Protein AF-A0A9P1DKT9-F1 (afdb_monomer_lite)

InterPro domains:
  IPR000421 Coagulation factor 5/8, C-terminal domain [PS50022] (129-188)
  IPR008979 Galactose-binding-like domain superfamily [SSF49785] (132-189)

Sequence (210 aa):
MNAPNKSFVDLGQVLQETEKSYKGQLCLEPPDRQRVSGAVRAEIGITLKEAQEAEQVDVEALALLQLVDTQLGHHYATTSEQFVNEVASLEMDLSQVVLRLESADDQLRGLATELRALEALPKVTSGELLPRPLGLASCDFPDEGLSASSNQQLAAAARLHQSLLTAGWCPATSSREEFLEVDLGHARGDAKVVTAFALFGPESMLLLGD

Foldseek 3Di:
DDDDPLDDDPLVVLVVVLVVLLVVLVPDDLVVSLVSLVVSLVVLVVVLVSQVVDPDHDPVSSVVSVVVSVVSVVVSVVSVVVVVVVVVVVVVVVVVVVVVVVVVVVVVVVVVVVVVVVVPPPPPPPPPDDQDDCCQQVVPNDLVQKAWPAPRVCSSLCHPPDPDPNNHDDHPDPDPPTDIGGNSDDPPDDDHDDPDHDDDDPDPPDPDDD

Structure (mmCIF, N/CA/C/O backbone):
data_AF-A0A9P1DKT9-F1
#
_entry.id   AF-A0A9P1DKT9-F1
#
loop_
_atom_site.group_PDB
_atom_site.id
_atom_site.type_symbol
_atom_site.label_atom_id
_atom_site.label_alt_id
_atom_site.label_comp_id
_atom_site.label_asym_id
_atom_site.label_entity_id
_atom_site.label_seq_id
_atom_site.pdbx_PDB_ins_code
_atom_site.Cartn_x
_atom_site.Cartn_y
_atom_site.Cartn_z
_atom_site.occupancy
_atom_site.B_iso_or_equiv
_atom_site.auth_seq_id
_atom_site.auth_comp_id
_atom_site.auth_asym_id
_atom_site.auth_atom_id
_atom_site.pdbx_PDB_model_num
ATOM 1 N N . MET A 1 1 ? -48.271 22.664 60.664 1.00 34.84 1 MET A N 1
ATOM 2 C CA . MET A 1 1 ? -47.227 22.756 59.623 1.00 34.84 1 MET A CA 1
ATOM 3 C C . MET A 1 1 ? -47.043 21.353 59.076 1.00 34.84 1 MET A C 1
ATOM 5 O O . MET A 1 1 ? -46.620 20.487 59.826 1.00 34.84 1 MET A O 1
ATOM 9 N N . ASN A 1 2 ? -47.520 21.114 57.851 1.00 35.53 2 ASN A N 1
ATOM 10 C CA . ASN A 1 2 ? -47.473 19.810 57.184 1.00 35.53 2 ASN A CA 1
ATOM 11 C C . ASN A 1 2 ? -46.020 19.435 56.882 1.00 35.53 2 ASN A C 1
ATOM 13 O O . ASN A 1 2 ? -45.308 20.227 56.267 1.00 35.53 2 ASN A O 1
ATOM 17 N N . ALA A 1 3 ? -45.607 18.239 57.298 1.00 34.78 3 ALA A N 1
ATOM 18 C CA . ALA A 1 3 ? -44.391 17.614 56.801 1.00 34.78 3 ALA A CA 1
ATOM 19 C C . ALA A 1 3 ? -44.534 17.360 55.286 1.00 34.78 3 ALA A C 1
ATOM 21 O O . ALA A 1 3 ? -45.632 17.015 54.838 1.00 34.78 3 ALA A O 1
ATOM 22 N N . PRO A 1 4 ? -43.477 17.543 54.479 1.00 41.38 4 PRO A N 1
ATOM 23 C CA . PRO A 1 4 ? -43.530 17.187 53.070 1.00 41.38 4 PRO A CA 1
ATOM 24 C C . PRO A 1 4 ? -43.633 15.661 52.945 1.00 41.38 4 PRO A C 1
ATOM 26 O O . PRO A 1 4 ? -42.790 14.934 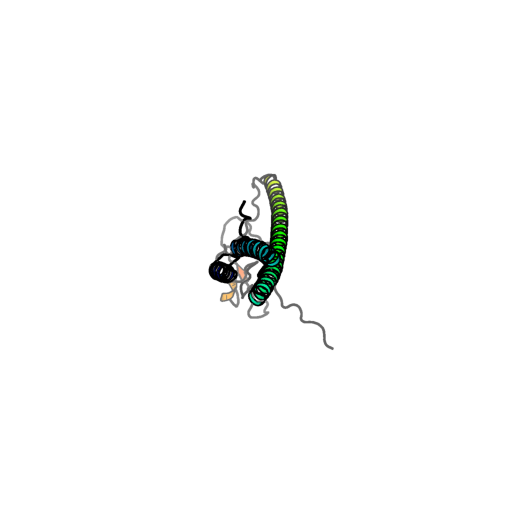53.468 1.00 41.38 4 PRO A O 1
ATOM 29 N N . ASN A 1 5 ? -44.685 15.191 52.267 1.00 37.72 5 ASN A N 1
ATOM 30 C CA . ASN A 1 5 ? -44.824 13.807 51.818 1.00 37.72 5 ASN A CA 1
ATOM 31 C C . ASN A 1 5 ? -43.543 13.401 51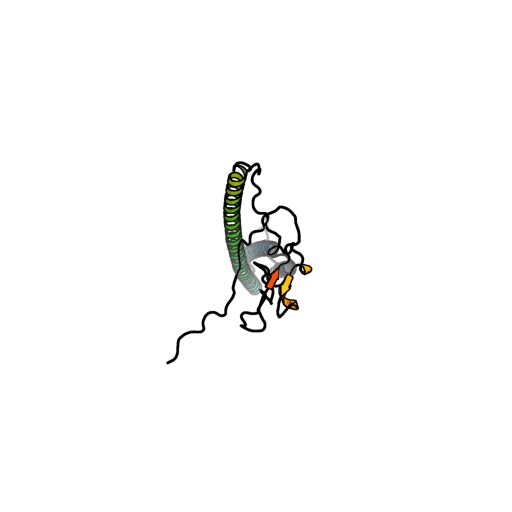.078 1.00 37.72 5 ASN A C 1
ATOM 33 O O . ASN A 1 5 ? -43.245 13.971 50.027 1.00 37.72 5 ASN A O 1
ATOM 37 N N . LYS A 1 6 ? -42.804 12.419 51.606 1.00 45.91 6 LYS A N 1
ATOM 38 C CA . LYS A 1 6 ? -41.794 11.707 50.822 1.00 45.91 6 LYS A CA 1
ATOM 39 C C . LYS A 1 6 ? -42.542 11.008 49.690 1.00 45.91 6 LYS A C 1
ATOM 41 O O . LYS A 1 6 ? -43.394 10.158 49.937 1.00 45.91 6 LYS A O 1
ATOM 46 N N . SER A 1 7 ? -42.306 11.468 48.469 1.00 49.97 7 SER A N 1
ATOM 47 C CA . SER A 1 7 ? -42.929 10.956 47.256 1.00 49.97 7 SER A CA 1
ATOM 48 C C . SER A 1 7 ? -42.668 9.460 47.124 1.00 49.97 7 SER A C 1
ATOM 50 O O . SER A 1 7 ? -41.523 9.020 47.162 1.00 49.97 7 SER A O 1
ATOM 52 N N . PHE A 1 8 ? -43.744 8.693 46.974 1.00 50.41 8 PHE A N 1
ATOM 53 C CA . PHE A 1 8 ? -43.698 7.301 46.554 1.00 50.41 8 PHE A CA 1
ATOM 54 C C . PHE A 1 8 ? -43.001 7.228 45.188 1.00 50.41 8 PHE A C 1
ATOM 56 O O . PHE A 1 8 ? -43.465 7.852 44.233 1.00 50.41 8 PHE A O 1
ATOM 63 N N . VAL A 1 9 ? -41.871 6.525 45.108 1.00 62.16 9 VAL A N 1
ATOM 64 C CA . VAL A 1 9 ? -41.179 6.267 43.841 1.00 62.16 9 VAL A CA 1
ATOM 65 C C . VAL A 1 9 ? -41.850 5.052 43.207 1.00 62.16 9 VAL A C 1
ATOM 67 O O . VAL A 1 9 ? -41.732 3.942 43.724 1.00 62.16 9 VAL A O 1
ATOM 70 N N . ASP A 1 10 ? -42.583 5.256 42.111 1.00 69.94 10 ASP A N 1
ATOM 71 C CA . ASP A 1 10 ? -43.163 4.157 41.335 1.00 69.94 10 ASP A CA 1
ATOM 72 C C . ASP A 1 10 ? -42.062 3.477 40.508 1.00 69.94 10 ASP A C 1
ATOM 74 O O . ASP A 1 10 ? -41.784 3.827 39.359 1.00 69.94 10 ASP A O 1
ATOM 78 N N . LEU A 1 11 ? -41.401 2.499 41.128 1.00 65.06 11 LEU A N 1
ATOM 79 C CA . LEU A 1 11 ? -40.322 1.723 40.513 1.00 65.06 11 LEU A CA 1
ATOM 80 C C . LEU A 1 11 ? -40.789 0.972 39.255 1.00 65.06 11 LEU A C 1
ATOM 82 O O . LEU A 1 11 ? -39.980 0.714 38.364 1.00 65.06 11 LEU A O 1
ATOM 86 N N . GLY A 1 12 ? -42.085 0.660 39.143 1.00 69.12 12 GLY A N 1
ATOM 87 C CA . GLY A 1 12 ? -42.660 0.018 37.963 1.00 69.12 12 GLY A CA 1
ATOM 88 C C . GLY A 1 12 ? -42.636 0.928 36.735 1.00 69.12 12 GLY A C 1
ATOM 89 O O . GLY A 1 12 ? -42.285 0.480 35.641 1.00 69.12 12 GLY A O 1
ATOM 90 N N . GLN A 1 13 ? -42.937 2.216 36.916 1.00 73.12 13 GLN A N 1
ATOM 91 C CA . GLN A 1 13 ? -42.854 3.211 35.845 1.00 73.12 13 GLN A CA 1
ATOM 92 C C . GLN A 1 13 ? -41.402 3.424 35.386 1.00 73.12 13 GLN A C 1
ATOM 94 O O . GLN A 1 13 ? -41.128 3.434 34.185 1.00 73.12 13 GLN A O 1
ATOM 99 N N . VAL A 1 14 ? -40.462 3.509 36.331 1.00 67.88 14 VAL A N 1
ATOM 100 C CA . VAL A 1 14 ? -39.025 3.677 36.042 1.00 67.88 14 VAL A CA 1
ATOM 101 C C . VAL A 1 14 ? -38.480 2.490 35.243 1.00 67.88 14 VAL A C 1
ATOM 103 O O . VAL A 1 14 ? -37.737 2.665 34.274 1.00 67.88 14 VAL A O 1
ATOM 106 N N . LEU A 1 15 ? -38.877 1.265 35.594 1.00 67.94 15 LEU A N 1
ATOM 107 C CA . LEU A 1 15 ? -38.482 0.063 34.856 1.00 67.94 15 LEU A CA 1
ATOM 108 C C . LEU A 1 15 ? -39.042 0.043 33.422 1.00 67.94 15 LEU A C 1
ATOM 110 O O . LEU A 1 15 ? -38.335 -0.345 32.494 1.00 67.94 15 LEU A O 1
ATOM 114 N N . GLN A 1 16 ? -40.270 0.520 33.198 1.00 74.25 16 GLN A N 1
ATOM 115 C CA . GLN A 1 16 ? -40.825 0.632 31.842 1.00 74.25 16 GLN A CA 1
ATOM 116 C C . GLN A 1 16 ? -40.137 1.711 30.999 1.00 74.25 16 GLN A C 1
ATOM 118 O O . GLN A 1 16 ? -39.891 1.509 29.806 1.00 74.25 16 GLN A O 1
ATOM 123 N N . GLU A 1 17 ? -39.824 2.863 31.591 1.00 71.50 17 GLU A N 1
ATOM 124 C CA . GLU A 1 17 ? -39.142 3.959 30.898 1.00 71.50 17 GLU A CA 1
ATOM 125 C C . GLU A 1 17 ? -37.702 3.575 30.526 1.00 71.50 17 GLU A C 1
ATOM 127 O O . GLU A 1 17 ? -37.271 3.802 29.389 1.00 71.50 17 GLU A O 1
ATOM 132 N N . THR A 1 18 ? -36.994 2.891 31.426 1.00 67.00 18 THR A N 1
ATOM 133 C CA . THR A 1 18 ? -35.646 2.360 31.170 1.00 67.00 18 THR A CA 1
ATOM 134 C C . THR A 1 18 ? -35.650 1.259 30.112 1.00 67.00 18 THR A C 1
ATOM 136 O O . THR A 1 18 ? -34.819 1.301 29.205 1.00 67.00 18 THR A O 1
ATOM 139 N N . GLU A 1 19 ? -36.615 0.335 30.126 1.00 71.06 19 GLU A N 1
ATOM 140 C CA . GLU A 1 19 ? -36.762 -0.690 29.083 1.00 71.06 19 GLU A CA 1
ATOM 141 C C . GLU A 1 19 ? -36.991 -0.062 27.698 1.00 71.06 19 GLU A C 1
ATOM 143 O O . GLU A 1 19 ? -36.387 -0.472 26.700 1.00 71.06 19 GLU A O 1
ATOM 148 N N . LYS A 1 20 ? -37.838 0.970 27.626 1.00 72.25 20 LYS A N 1
ATOM 149 C CA . LYS A 1 20 ? -38.135 1.693 26.385 1.00 72.25 20 LYS A CA 1
ATOM 150 C C . LYS A 1 20 ? -36.913 2.455 25.868 1.00 72.25 20 LYS A C 1
ATOM 152 O O . LYS A 1 20 ? -36.639 2.419 24.667 1.00 72.25 20 LYS A O 1
ATOM 157 N N . SER A 1 21 ? -36.161 3.089 26.769 1.00 66.62 21 SER A N 1
ATOM 158 C CA . SER A 1 21 ? -34.890 3.751 26.460 1.00 66.62 21 SER A CA 1
ATOM 159 C C . SER A 1 21 ? -33.846 2.751 25.952 1.00 66.62 21 SER A C 1
ATOM 161 O O . SER A 1 21 ? -33.193 3.002 24.940 1.00 66.62 21 SER A O 1
ATOM 163 N N . TYR A 1 22 ? -33.743 1.573 26.575 1.00 64.50 22 TYR A N 1
ATOM 164 C CA . TYR A 1 22 ? -32.792 0.526 26.189 1.00 64.50 22 TYR A CA 1
ATOM 165 C C . TYR A 1 22 ? -33.120 -0.094 24.824 1.00 64.50 22 TYR A C 1
ATOM 167 O O . TYR A 1 22 ? -32.242 -0.255 23.977 1.00 64.50 22 TYR A O 1
ATOM 175 N N . LYS A 1 23 ? -34.401 -0.365 24.544 1.00 69.06 23 LYS A N 1
ATOM 176 C CA . LYS A 1 23 ? -34.852 -0.850 23.227 1.00 69.06 23 LYS A CA 1
ATOM 177 C C . LYS A 1 23 ? -34.577 0.152 22.101 1.00 69.06 23 LYS A C 1
ATOM 179 O O . LYS A 1 23 ? -34.275 -0.268 20.988 1.00 69.06 23 LYS A O 1
ATOM 184 N N . GLY A 1 24 ? -34.623 1.457 22.383 1.00 63.78 24 GLY A N 1
ATOM 185 C CA . GLY A 1 24 ? -34.258 2.506 21.424 1.00 63.78 24 GLY A CA 1
ATOM 186 C C . GLY A 1 24 ? -32.763 2.551 21.072 1.00 63.78 24 GLY A C 1
ATOM 187 O O . GLY A 1 24 ? -32.405 3.013 19.991 1.00 63.78 24 GLY A O 1
ATOM 188 N N . GLN A 1 25 ? -31.888 2.030 21.940 1.00 60.41 25 GLN A N 1
ATOM 189 C CA . GLN A 1 25 ? -30.427 2.070 21.772 1.00 60.41 25 GLN A CA 1
ATOM 190 C C . GLN A 1 25 ? -29.880 1.018 20.800 1.00 60.41 25 GLN A C 1
ATOM 192 O O . GLN A 1 25 ? -28.778 1.191 20.276 1.00 60.41 25 GLN A O 1
ATOM 197 N N . LEU A 1 26 ? -30.640 -0.047 20.509 1.00 57.19 26 LEU A N 1
ATOM 198 C CA . LEU A 1 26 ? -30.232 -1.098 19.562 1.00 57.19 26 LEU A CA 1
ATOM 199 C C . LEU A 1 26 ? -29.989 -0.574 18.135 1.00 57.19 26 LEU A C 1
ATOM 201 O O . LEU A 1 26 ? -29.282 -1.228 17.369 1.00 57.19 26 LEU A O 1
ATOM 205 N N . CYS A 1 27 ? -30.517 0.607 17.803 1.00 56.44 27 CYS A N 1
ATOM 206 C CA . CYS A 1 27 ? -30.395 1.240 16.489 1.00 56.44 27 CYS A CA 1
ATOM 207 C C . CYS A 1 27 ? -29.313 2.335 16.410 1.00 56.44 27 CYS A C 1
ATOM 209 O O . CYS A 1 27 ? -29.182 2.958 15.361 1.00 56.44 27 CYS A O 1
ATOM 211 N N . LEU A 1 28 ? -28.575 2.609 17.494 1.00 59.47 28 LEU A N 1
ATOM 212 C CA . LEU A 1 28 ? -27.557 3.668 17.530 1.00 59.47 28 LEU A CA 1
ATOM 213 C C . LEU A 1 28 ? -26.164 3.138 17.177 1.00 59.47 28 LEU A C 1
ATOM 215 O O . LEU A 1 28 ? -25.813 2.009 17.549 1.00 59.47 28 LEU A O 1
ATOM 219 N N . GLU A 1 29 ? -25.378 3.994 16.517 1.00 63.06 29 GLU A N 1
ATOM 220 C CA . GLU A 1 29 ? -23.950 3.797 16.257 1.00 63.06 29 GLU A CA 1
ATOM 221 C C . GLU A 1 29 ? -23.165 3.637 17.580 1.00 63.06 29 GLU A C 1
ATOM 223 O O . GLU A 1 29 ? -23.564 4.203 18.606 1.00 63.06 29 GLU A O 1
ATOM 228 N N . PRO A 1 30 ? -22.046 2.886 17.593 1.00 64.12 30 PRO A N 1
ATOM 229 C CA . PRO A 1 30 ? -21.308 2.536 18.812 1.00 64.12 30 PRO A CA 1
ATOM 230 C C . PRO A 1 30 ? -20.961 3.705 19.763 1.00 64.12 30 PRO A C 1
ATOM 232 O O . PRO A 1 30 ? -21.219 3.564 20.965 1.00 64.12 30 PRO A O 1
ATOM 235 N N . PRO A 1 31 ? -20.451 4.869 19.297 1.00 63.09 31 PRO A N 1
ATOM 236 C CA . PRO A 1 31 ? -20.104 5.972 20.200 1.00 63.09 31 PRO A CA 1
ATOM 237 C C . PRO A 1 31 ? -21.336 6.623 20.848 1.00 63.09 31 PRO A C 1
ATOM 239 O O . PRO A 1 31 ? -21.298 7.014 22.018 1.00 63.09 31 PRO A O 1
ATOM 242 N N . ASP A 1 32 ? -22.453 6.695 20.124 1.00 66.69 32 ASP A N 1
ATOM 243 C CA . ASP A 1 32 ? -23.706 7.244 20.644 1.00 66.69 32 ASP A CA 1
ATOM 244 C C . ASP A 1 32 ? -24.385 6.261 21.604 1.00 66.69 32 ASP A C 1
ATOM 246 O O . ASP A 1 32 ? -24.899 6.658 22.652 1.00 66.69 32 ASP A O 1
ATOM 250 N N . ARG A 1 33 ? -24.295 4.958 21.316 1.00 66.88 33 ARG A N 1
ATOM 251 C CA . ARG A 1 33 ? -24.781 3.884 22.191 1.00 66.88 33 ARG A CA 1
ATOM 252 C C . ARG A 1 33 ? -24.094 3.908 23.558 1.00 66.88 33 ARG A C 1
ATOM 254 O O . ARG A 1 33 ? -24.766 3.775 24.580 1.00 66.88 33 ARG A O 1
ATOM 261 N N . GLN A 1 34 ? -22.781 4.134 23.601 1.00 68.62 34 GLN A N 1
ATOM 262 C CA . GLN A 1 34 ? -22.029 4.174 24.856 1.00 68.62 34 GLN A CA 1
ATOM 263 C C . GLN A 1 34 ? -22.360 5.410 25.708 1.00 68.62 34 GLN A C 1
ATOM 265 O O . GLN A 1 34 ? -22.531 5.290 26.924 1.00 68.62 34 GLN A O 1
ATOM 270 N N . ARG A 1 35 ? -22.536 6.587 25.090 1.00 70.12 35 ARG A N 1
ATOM 271 C CA . ARG A 1 35 ? -22.958 7.812 25.800 1.00 70.12 35 ARG A CA 1
ATOM 272 C C . ARG A 1 35 ? -24.345 7.665 26.420 1.00 70.12 35 ARG A C 1
ATOM 274 O O . ARG A 1 35 ? -24.537 8.039 27.576 1.00 70.12 35 ARG A O 1
ATOM 281 N N . VAL A 1 36 ? -25.294 7.095 25.680 1.00 70.69 36 VAL A N 1
ATOM 282 C CA . VAL A 1 36 ? -26.667 6.892 26.166 1.00 70.69 36 VAL A CA 1
ATOM 283 C C . VAL A 1 36 ? -26.716 5.807 27.247 1.00 70.69 36 VAL A C 1
ATOM 285 O O . VAL A 1 36 ? -27.361 6.012 28.272 1.00 70.69 36 VAL A O 1
ATOM 288 N N . SER A 1 37 ? -25.970 4.706 27.097 1.00 70.44 37 SER A N 1
ATOM 289 C CA . SER A 1 37 ? -25.863 3.673 28.140 1.00 70.44 37 SER A CA 1
ATOM 290 C C . SER A 1 37 ? -25.271 4.221 29.445 1.00 70.44 37 SER A C 1
ATOM 292 O O . SER A 1 37 ? -25.706 3.817 30.523 1.00 70.44 37 SER A O 1
ATOM 294 N N . GLY A 1 38 ? -24.306 5.145 29.366 1.00 74.81 38 GLY A N 1
ATOM 295 C CA . GLY A 1 38 ? -23.761 5.837 30.536 1.00 74.81 38 GLY A CA 1
ATOM 296 C C . GLY A 1 38 ? -24.783 6.754 31.217 1.00 74.81 38 GLY A C 1
ATOM 297 O O . GLY A 1 38 ? -24.881 6.753 32.443 1.00 74.81 38 GLY A O 1
ATOM 298 N N . ALA A 1 39 ? -25.581 7.488 30.435 1.00 78.50 39 ALA A N 1
ATOM 299 C CA . ALA A 1 39 ? -26.646 8.351 30.952 1.00 78.50 39 ALA A CA 1
ATOM 300 C C . ALA A 1 39 ? -27.758 7.551 31.656 1.00 78.50 39 ALA A C 1
ATOM 302 O O . ALA A 1 39 ? -28.147 7.894 32.768 1.00 78.50 39 ALA A O 1
ATOM 303 N N . VAL A 1 40 ? -28.197 6.440 31.056 1.00 77.81 40 VAL A N 1
ATOM 304 C CA . VAL A 1 40 ? -29.227 5.550 31.625 1.00 77.81 40 VAL A CA 1
ATOM 305 C C . VAL A 1 40 ? -28.755 4.904 32.925 1.00 77.81 40 VAL A C 1
ATOM 307 O O . VAL A 1 40 ? -29.513 4.819 33.886 1.00 77.81 40 VAL A O 1
ATOM 310 N N . ARG A 1 41 ? -27.483 4.494 33.001 1.00 79.50 41 ARG A N 1
ATOM 311 C CA . ARG A 1 41 ? -26.905 3.979 34.247 1.00 79.50 41 ARG A CA 1
ATOM 312 C C . ARG A 1 41 ? -26.870 5.045 35.347 1.00 79.50 41 ARG A C 1
ATOM 314 O O . ARG A 1 41 ? -27.161 4.733 36.496 1.00 79.50 41 ARG A O 1
ATOM 321 N N . ALA A 1 42 ? -26.527 6.290 35.013 1.00 80.06 42 ALA A N 1
ATOM 322 C CA . ALA A 1 42 ? -26.527 7.383 35.985 1.00 80.06 42 ALA A CA 1
ATOM 323 C C . ALA A 1 42 ? -27.936 7.651 36.540 1.00 80.06 42 ALA A C 1
ATOM 325 O O . ALA A 1 42 ? -28.089 7.843 37.744 1.00 80.06 42 ALA A O 1
ATOM 326 N N . GLU A 1 43 ? -28.953 7.606 35.680 1.00 80.75 43 GLU A N 1
ATOM 327 C CA . GLU A 1 43 ? -30.359 7.772 36.058 1.00 80.75 43 GLU A CA 1
ATOM 328 C C . GLU A 1 43 ? -30.830 6.642 36.989 1.00 80.75 43 GLU A C 1
ATOM 330 O O . GLU A 1 43 ? -31.323 6.911 38.083 1.00 80.75 43 GLU A O 1
ATOM 335 N N . ILE A 1 44 ? -30.547 5.381 36.641 1.00 78.38 44 ILE A N 1
ATOM 336 C CA . ILE A 1 44 ? -30.867 4.209 37.477 1.00 78.38 44 ILE A CA 1
ATOM 337 C C . ILE A 1 44 ? -30.127 4.248 38.818 1.00 78.38 44 ILE A C 1
ATOM 339 O O . ILE A 1 44 ? -30.714 3.916 39.846 1.00 78.38 44 ILE A O 1
ATOM 343 N N . GLY A 1 45 ? -28.864 4.680 38.841 1.00 78.62 45 GLY A N 1
ATOM 344 C CA . GLY A 1 45 ? -28.087 4.809 40.075 1.00 78.62 45 GLY A CA 1
ATOM 345 C C . GLY A 1 45 ? -28.658 5.855 41.039 1.00 78.62 45 GLY A C 1
ATOM 346 O O . GLY A 1 45 ? -28.645 5.645 42.253 1.00 78.62 45 GLY A O 1
ATOM 347 N N . ILE A 1 46 ? -29.201 6.960 40.514 1.00 79.25 46 ILE A N 1
ATOM 348 C CA . ILE A 1 46 ? -29.909 7.969 41.315 1.00 79.25 46 ILE A CA 1
ATOM 349 C C . ILE A 1 46 ? -31.198 7.367 41.879 1.00 79.25 46 ILE A C 1
ATOM 351 O O . ILE A 1 46 ? -31.404 7.408 43.092 1.00 79.25 46 ILE A O 1
ATOM 355 N N . THR A 1 47 ? -32.016 6.727 41.040 1.00 79.69 47 THR A N 1
ATOM 356 C CA . THR A 1 47 ? -33.286 6.129 41.476 1.00 79.69 47 THR A CA 1
ATOM 357 C C . THR A 1 47 ? -33.094 4.987 42.471 1.00 79.69 47 THR A C 1
ATOM 359 O O . THR A 1 47 ? -33.863 4.856 43.420 1.00 79.69 47 THR A O 1
ATOM 362 N N . LEU A 1 48 ? -32.045 4.178 42.311 1.00 79.62 48 LEU A N 1
ATOM 363 C CA . LEU A 1 48 ? -31.696 3.120 43.256 1.00 79.62 48 LEU A CA 1
ATOM 364 C C . LEU A 1 48 ? -31.377 3.699 44.638 1.00 79.62 48 LEU A C 1
ATOM 366 O O . LEU A 1 48 ? -31.820 3.161 45.651 1.00 79.62 48 LEU A O 1
ATOM 370 N N . LYS A 1 49 ? -30.630 4.804 44.682 1.00 82.31 49 LYS A N 1
ATOM 371 C CA . LYS A 1 49 ? -30.271 5.476 45.932 1.00 82.31 49 LYS A CA 1
ATOM 372 C C . LYS A 1 49 ? -31.496 6.086 46.617 1.00 82.31 49 LYS A C 1
ATOM 374 O O . LYS A 1 49 ? -31.664 5.920 47.820 1.00 82.31 49 LYS A O 1
ATOM 379 N N . GLU A 1 50 ? -32.384 6.715 45.851 1.00 81.50 50 GLU A N 1
ATOM 380 C CA . GLU A 1 50 ? -33.658 7.247 46.356 1.00 81.50 50 GLU A CA 1
ATOM 381 C C . GLU A 1 50 ? -34.577 6.136 46.886 1.00 81.50 50 GLU A C 1
ATOM 383 O O . GLU A 1 50 ? -35.184 6.284 47.947 1.00 81.50 50 GLU A O 1
ATOM 388 N N . ALA A 1 51 ? -34.631 4.992 46.197 1.00 76.75 51 ALA A N 1
ATOM 389 C CA . ALA A 1 51 ? -35.399 3.827 46.622 1.00 76.75 51 ALA A CA 1
ATOM 390 C C . ALA A 1 51 ? -34.844 3.194 47.907 1.00 76.75 51 ALA A C 1
ATOM 392 O O . ALA A 1 51 ? -35.617 2.739 48.739 1.00 76.75 51 ALA A O 1
ATOM 393 N N . GLN A 1 52 ? -33.524 3.191 48.114 1.00 79.19 52 GLN A N 1
ATOM 394 C CA . GLN A 1 52 ? -32.899 2.686 49.346 1.00 79.19 52 GLN A CA 1
ATOM 395 C C . GLN A 1 52 ? -33.166 3.570 50.575 1.00 79.19 52 GLN A C 1
ATOM 397 O O . GLN A 1 52 ? -33.136 3.077 51.702 1.00 79.19 52 GLN A O 1
ATOM 402 N N . GLU A 1 53 ? -33.423 4.863 50.372 1.00 82.38 53 GLU A N 1
ATOM 403 C CA . GLU A 1 53 ? -33.680 5.846 51.434 1.00 82.38 53 GLU A CA 1
ATOM 404 C C . GLU A 1 53 ? -35.186 6.013 51.759 1.00 82.38 53 GLU A C 1
ATOM 406 O O . GLU A 1 53 ? -35.556 6.751 52.686 1.00 82.38 53 GLU A O 1
ATOM 411 N N . ALA A 1 54 ? -36.068 5.333 51.016 1.00 78.94 54 ALA A N 1
ATOM 412 C CA . ALA A 1 54 ? -37.518 5.400 51.177 1.00 78.94 54 ALA A CA 1
ATOM 413 C C . ALA A 1 54 ? -38.049 4.496 52.314 1.00 78.94 54 ALA A C 1
ATOM 415 O O . ALA A 1 54 ? -37.474 3.472 52.667 1.00 78.94 54 ALA A O 1
ATOM 416 N N . GLU A 1 55 ? -39.174 4.901 52.913 1.00 70.12 55 GLU A N 1
ATOM 417 C CA . GLU A 1 55 ? -39.748 4.288 54.129 1.00 70.12 55 GLU A CA 1
ATOM 418 C C . GLU A 1 55 ? -40.613 3.044 53.837 1.00 70.12 55 GLU A C 1
ATOM 420 O O . GLU A 1 55 ? -40.795 2.183 54.695 1.00 70.12 55 GLU A O 1
ATOM 425 N N . GLN A 1 56 ? -41.110 2.926 52.603 1.00 65.62 56 GLN A N 1
ATOM 426 C CA . GLN A 1 56 ? -41.809 1.761 52.064 1.00 65.62 56 GLN A CA 1
ATOM 427 C C . GLN A 1 56 ? -41.227 1.451 50.691 1.00 65.62 56 GLN A C 1
ATOM 429 O O . GLN A 1 56 ? -41.337 2.257 49.770 1.00 65.62 56 GLN A O 1
ATOM 434 N N . VAL A 1 57 ? -40.594 0.287 50.580 1.00 69.81 57 VAL A N 1
ATOM 435 C CA . VAL A 1 57 ? -39.873 -0.142 49.383 1.00 69.81 57 VAL A CA 1
ATOM 436 C C . VAL A 1 57 ? -40.337 -1.539 49.029 1.00 69.81 57 VAL A C 1
ATOM 438 O O . VAL A 1 57 ? -40.339 -2.435 49.875 1.00 69.81 57 VAL A O 1
ATOM 441 N N . ASP A 1 58 ? -40.725 -1.721 47.774 1.00 79.12 58 ASP A N 1
ATOM 442 C CA . ASP A 1 58 ? -40.930 -3.047 47.216 1.00 79.12 58 ASP A CA 1
ATOM 443 C C . ASP A 1 58 ? -39.566 -3.740 47.069 1.00 79.12 58 ASP A C 1
ATOM 445 O O . ASP A 1 58 ? -38.719 -3.339 46.268 1.00 79.12 58 ASP A O 1
ATOM 449 N N . VAL A 1 59 ? -39.345 -4.766 47.894 1.00 79.50 59 VAL A N 1
ATOM 450 C CA . VAL A 1 59 ? -38.088 -5.523 47.973 1.00 79.50 59 VAL A CA 1
ATOM 451 C C . VAL A 1 59 ? -37.772 -6.220 46.646 1.00 79.50 59 VAL A C 1
ATOM 453 O O . VAL A 1 59 ? -36.601 -6.341 46.285 1.00 79.50 59 VAL A O 1
ATOM 456 N N . GLU A 1 60 ? -38.793 -6.652 45.903 1.00 81.31 60 GLU A N 1
ATOM 457 C CA . GLU A 1 60 ? -38.624 -7.338 44.621 1.00 81.31 60 GLU A CA 1
ATOM 458 C C . GLU A 1 60 ? -38.219 -6.348 43.522 1.00 81.31 60 GLU A C 1
ATOM 460 O O . GLU A 1 60 ? -37.241 -6.576 42.806 1.00 81.31 60 GLU A O 1
ATOM 465 N N . ALA A 1 61 ? -38.880 -5.188 43.461 1.00 76.19 61 ALA A N 1
ATOM 466 C CA . ALA A 1 61 ? -38.509 -4.107 42.549 1.00 76.19 61 ALA A CA 1
ATOM 467 C C . ALA A 1 61 ? -37.104 -3.547 42.840 1.00 76.19 61 ALA A C 1
ATOM 469 O O . ALA A 1 61 ? -36.346 -3.267 41.910 1.00 76.19 61 ALA A O 1
ATOM 470 N N . LEU A 1 62 ? -36.718 -3.437 44.117 1.00 80.25 62 LEU A N 1
ATOM 471 C CA . LEU A 1 62 ? -35.375 -3.009 44.517 1.00 80.25 62 LEU A CA 1
ATOM 472 C C . LEU A 1 62 ? -34.300 -4.009 44.061 1.00 80.25 62 LEU A C 1
ATOM 474 O O . LEU A 1 62 ? -33.269 -3.599 43.527 1.00 80.25 62 LEU A O 1
ATOM 478 N N . ALA A 1 63 ? -34.545 -5.313 44.227 1.00 83.56 63 ALA A N 1
ATOM 479 C CA . ALA A 1 63 ? -33.625 -6.361 43.785 1.00 83.56 63 ALA A CA 1
ATOM 480 C C . ALA A 1 63 ? -33.448 -6.363 42.256 1.00 83.56 63 ALA A C 1
ATOM 482 O O . ALA A 1 63 ? -32.330 -6.520 41.757 1.00 83.56 63 ALA A O 1
ATOM 483 N N . LEU A 1 64 ? -34.530 -6.132 41.507 1.00 81.62 64 LEU A N 1
ATOM 484 C CA . LEU A 1 64 ? -34.477 -5.983 40.053 1.00 81.62 64 LEU A CA 1
ATOM 485 C C . LEU A 1 64 ? -33.683 -4.740 39.635 1.00 81.62 64 LEU A C 1
ATOM 487 O O . LEU A 1 64 ? -32.838 -4.839 38.747 1.00 81.62 64 LEU A O 1
ATOM 491 N N . LEU A 1 65 ? -33.877 -3.596 40.298 1.00 80.69 65 LEU A N 1
ATOM 492 C CA . LEU A 1 65 ? -33.111 -2.377 40.010 1.00 80.69 65 LEU A CA 1
ATOM 493 C C . LEU A 1 65 ? -31.606 -2.561 40.265 1.00 80.69 65 LEU A C 1
ATOM 495 O O . LEU A 1 65 ? -30.788 -2.144 39.447 1.00 80.69 65 LEU A O 1
ATOM 499 N N . GLN A 1 66 ? -31.232 -3.227 41.363 1.00 84.25 66 GLN A N 1
ATOM 500 C CA . GLN A 1 66 ? -29.833 -3.552 41.672 1.00 84.25 66 GLN A CA 1
ATOM 501 C C . GLN A 1 66 ? -29.207 -4.470 40.618 1.00 84.25 66 GLN A C 1
ATOM 503 O O . GLN A 1 66 ? -28.053 -4.282 40.221 1.00 84.25 66 GLN A O 1
ATOM 508 N N . LEU A 1 67 ? -29.968 -5.461 40.148 1.00 86.62 67 LEU A N 1
ATOM 509 C CA . LEU A 1 67 ? -29.520 -6.364 39.095 1.00 86.62 67 LEU A CA 1
ATOM 510 C C . LEU A 1 67 ? -29.291 -5.608 37.781 1.00 86.62 67 LEU A C 1
ATOM 512 O O . LEU A 1 67 ? -28.258 -5.803 37.140 1.00 86.62 67 LEU A O 1
ATOM 516 N N . VAL A 1 68 ? -30.219 -4.727 37.401 1.00 83.94 68 VAL A N 1
ATOM 517 C CA . VAL A 1 68 ? -30.116 -3.911 36.185 1.00 83.94 68 VAL A CA 1
ATOM 518 C C . VAL A 1 68 ? -28.918 -2.958 36.253 1.00 83.94 68 VAL A C 1
ATOM 520 O O . VAL A 1 68 ? -28.149 -2.907 35.294 1.00 83.94 68 VAL A O 1
ATOM 523 N N . ASP A 1 69 ? -28.691 -2.270 37.377 1.00 83.06 69 ASP A N 1
ATOM 524 C CA . ASP A 1 69 ? -27.516 -1.400 37.559 1.00 83.06 69 ASP A CA 1
ATOM 525 C C . ASP A 1 69 ? -26.197 -2.180 37.429 1.00 83.06 69 ASP A C 1
ATOM 527 O O . ASP A 1 69 ? -25.270 -1.757 36.732 1.00 83.06 69 ASP A O 1
ATOM 531 N N . THR A 1 70 ? -26.134 -3.374 38.026 1.00 85.69 70 THR A N 1
ATOM 532 C CA . THR A 1 70 ? -24.947 -4.238 37.956 1.00 85.69 70 THR A CA 1
ATOM 533 C C . THR A 1 70 ? -24.666 -4.691 36.520 1.00 85.69 70 THR A C 1
ATOM 535 O O . THR A 1 70 ? -23.526 -4.612 36.055 1.00 85.69 70 THR A O 1
ATOM 538 N N . GLN A 1 71 ? -25.694 -5.134 35.790 1.00 84.38 71 GLN A N 1
ATOM 539 C CA . GLN A 1 71 ? -25.564 -5.585 34.399 1.00 84.38 71 GLN A CA 1
ATOM 540 C C . GLN A 1 71 ? -25.179 -4.437 33.458 1.00 84.38 71 GLN A C 1
ATOM 542 O O . GLN A 1 71 ? -24.288 -4.597 32.622 1.00 84.38 71 GLN A O 1
ATOM 547 N N . LEU A 1 72 ? -25.783 -3.258 33.628 1.00 81.12 72 LEU A N 1
ATOM 548 C CA . LEU A 1 72 ? -25.414 -2.051 32.883 1.00 81.12 72 LEU A CA 1
ATOM 549 C C . LEU A 1 72 ? -23.977 -1.624 33.172 1.00 81.12 72 LEU A C 1
ATOM 551 O O . LEU A 1 72 ? -23.249 -1.251 32.252 1.00 81.12 72 LEU A O 1
ATOM 555 N N . GLY A 1 73 ? -23.552 -1.703 34.434 1.00 79.88 73 GLY A N 1
ATOM 556 C CA . GLY A 1 73 ? -22.182 -1.414 34.840 1.00 79.88 73 GLY A CA 1
ATOM 557 C C . GLY A 1 73 ? -21.170 -2.339 34.175 1.00 79.88 73 GLY A C 1
ATOM 558 O O . GLY A 1 73 ? -20.179 -1.855 33.628 1.00 79.88 73 GLY A O 1
ATOM 559 N N . HIS A 1 74 ? -21.444 -3.644 34.166 1.00 80.81 74 HIS A N 1
ATOM 560 C CA . HIS A 1 74 ? -20.598 -4.624 33.490 1.00 80.81 74 HIS A CA 1
ATOM 561 C C . HIS A 1 74 ? -20.548 -4.374 31.980 1.00 80.81 74 HIS A C 1
ATOM 563 O O . HIS A 1 74 ? -19.464 -4.272 31.412 1.00 80.81 74 HIS A O 1
ATOM 569 N N . HIS A 1 75 ? -21.707 -4.216 31.331 1.00 79.06 75 HIS A N 1
ATOM 570 C CA . HIS A 1 75 ? -21.776 -3.963 29.893 1.00 79.06 75 HIS A CA 1
ATOM 571 C C . HIS A 1 75 ? -20.976 -2.716 29.512 1.00 79.06 75 HIS A C 1
ATOM 573 O O . HIS A 1 75 ? -20.136 -2.792 28.618 1.00 79.06 75 HIS A O 1
ATOM 579 N N . TYR A 1 76 ? -21.183 -1.599 30.219 1.00 79.56 76 TYR A N 1
ATOM 580 C CA . TYR A 1 76 ? -20.477 -0.342 29.975 1.00 79.56 76 TYR A CA 1
ATOM 581 C C . TYR A 1 76 ? -18.962 -0.476 30.159 1.00 79.56 76 TYR A C 1
ATOM 583 O O . TYR A 1 76 ? -18.205 0.029 29.335 1.00 79.56 76 TYR A O 1
ATOM 591 N N . ALA A 1 77 ? -18.508 -1.164 31.212 1.00 78.62 77 ALA A N 1
ATOM 592 C CA . ALA A 1 77 ? -17.083 -1.384 31.447 1.00 78.62 77 ALA A CA 1
ATOM 593 C C . ALA A 1 77 ? -16.443 -2.175 30.296 1.00 78.62 77 ALA A C 1
ATOM 595 O O . ALA A 1 77 ? -15.441 -1.733 29.740 1.00 78.62 77 ALA A O 1
ATOM 596 N N . THR A 1 78 ? -17.068 -3.279 29.877 1.00 81.38 78 THR A N 1
ATOM 597 C CA . THR A 1 78 ? -16.572 -4.103 28.768 1.00 81.38 78 THR A CA 1
ATOM 598 C C . THR A 1 78 ? -16.578 -3.352 27.436 1.00 81.38 78 THR A C 1
ATOM 600 O O . THR A 1 78 ? -15.584 -3.395 26.717 1.00 81.38 78 THR A O 1
ATOM 603 N N . THR A 1 79 ? -17.657 -2.630 27.101 1.00 78.19 79 THR A N 1
ATOM 604 C CA . THR A 1 79 ? -17.693 -1.855 25.841 1.00 78.19 79 THR A CA 1
ATOM 605 C C . THR A 1 79 ? -16.685 -0.714 25.855 1.00 78.19 79 THR A C 1
ATOM 607 O O . THR A 1 79 ? -16.031 -0.457 24.849 1.00 78.19 79 THR A O 1
ATOM 610 N N . SER A 1 80 ? -16.513 -0.051 27.000 1.00 80.62 80 SER A N 1
ATOM 611 C CA . SER A 1 80 ? -15.527 1.017 27.133 1.00 80.62 80 SER A CA 1
ATOM 612 C C . SER A 1 80 ? -14.103 0.514 26.982 1.00 80.62 80 SER A C 1
ATOM 614 O O . SER A 1 80 ? -13.294 1.185 26.351 1.00 80.62 80 SER A O 1
ATOM 616 N N . GLU A 1 81 ? -13.787 -0.640 27.555 1.00 82.69 81 GLU A N 1
ATOM 617 C CA . GLU A 1 81 ? -12.471 -1.255 27.420 1.00 82.69 81 GLU A CA 1
ATOM 618 C C . GLU A 1 81 ? -12.195 -1.669 25.968 1.00 82.69 81 GLU A C 1
ATOM 620 O O . GLU A 1 81 ? -11.120 -1.389 25.444 1.00 82.69 81 GLU A O 1
ATOM 625 N N . GLN A 1 82 ? -13.185 -2.251 25.284 1.00 80.31 82 GLN A N 1
ATOM 626 C CA . GLN A 1 82 ? -13.092 -2.577 23.857 1.00 80.31 82 GLN A CA 1
ATOM 627 C C . GLN A 1 82 ? -12.816 -1.336 23.006 1.00 80.31 82 GLN A C 1
ATOM 629 O O . GLN A 1 82 ? -11.878 -1.342 22.213 1.00 80.31 82 GLN A O 1
ATOM 634 N N . PHE A 1 83 ? -13.564 -0.253 23.223 1.00 80.50 83 PHE A N 1
ATOM 635 C CA . PHE A 1 83 ? -13.377 0.988 22.476 1.00 80.50 83 PHE A CA 1
ATOM 636 C C . PHE A 1 83 ? -11.998 1.614 22.723 1.00 80.50 83 PHE A C 1
ATOM 638 O O . PHE A 1 83 ? -11.335 2.044 21.783 1.00 80.50 83 PHE A O 1
ATOM 645 N N . VAL A 1 84 ? -11.524 1.634 23.973 1.00 83.81 84 VAL A N 1
ATOM 646 C CA . VAL A 1 84 ? -10.179 2.138 24.304 1.00 83.81 84 VAL A CA 1
ATOM 647 C C . VAL A 1 84 ? -9.095 1.309 23.612 1.00 83.81 84 VAL A C 1
ATOM 649 O O . VAL A 1 84 ? -8.149 1.878 23.071 1.00 83.81 84 VAL A O 1
ATOM 652 N N . ASN A 1 85 ? -9.246 -0.016 23.580 1.00 83.31 85 ASN A N 1
ATOM 653 C CA . ASN A 1 85 ? -8.304 -0.900 22.897 1.00 83.31 85 ASN A CA 1
ATOM 654 C C . ASN A 1 85 ? -8.312 -0.693 21.375 1.00 83.31 85 ASN A C 1
ATOM 656 O O . ASN A 1 85 ? -7.247 -0.671 20.759 1.00 83.31 85 ASN A O 1
ATOM 660 N N . GLU A 1 86 ? -9.485 -0.504 20.767 1.00 86.06 86 GLU A N 1
ATOM 661 C CA . GLU A 1 86 ? -9.606 -0.190 19.339 1.00 86.06 86 GLU A CA 1
ATOM 662 C C . GLU A 1 86 ? -8.955 1.152 18.997 1.00 86.06 86 GLU A C 1
ATOM 664 O O . GLU A 1 86 ? -8.185 1.231 18.041 1.00 86.06 86 GLU A O 1
ATOM 669 N N . VAL A 1 87 ? -9.194 2.192 19.801 1.00 88.12 87 VAL A N 1
ATOM 670 C CA . VAL A 1 87 ? -8.559 3.505 19.616 1.00 88.12 87 VAL A CA 1
ATOM 671 C C . VAL A 1 87 ? -7.041 3.394 19.736 1.00 88.12 87 VAL A C 1
ATOM 673 O O . VAL A 1 87 ? -6.334 3.879 18.858 1.00 88.12 87 VAL A O 1
ATOM 676 N N . ALA A 1 88 ? -6.529 2.698 20.753 1.00 88.94 88 ALA A N 1
ATOM 677 C CA . ALA A 1 88 ? -5.091 2.493 20.920 1.00 88.94 88 ALA A CA 1
ATOM 678 C C . ALA A 1 88 ? -4.468 1.720 19.741 1.00 88.94 88 ALA A C 1
ATOM 680 O O . ALA A 1 88 ? -3.370 2.048 19.288 1.00 88.94 88 ALA A O 1
ATOM 681 N N . SER A 1 89 ? -5.175 0.717 19.209 1.00 92.94 89 SER A N 1
ATOM 682 C CA . SER A 1 89 ? -4.750 -0.012 18.009 1.00 92.94 89 SER A CA 1
ATOM 683 C C . SER A 1 89 ? -4.690 0.904 16.788 1.00 92.94 89 SER A C 1
ATOM 685 O O . SER A 1 89 ? -3.699 0.896 16.061 1.00 92.94 89 SER A O 1
ATOM 687 N N . LEU A 1 90 ? -5.722 1.723 16.575 1.00 92.31 90 LEU A N 1
ATOM 688 C CA . LEU A 1 90 ? -5.775 2.668 15.460 1.00 92.31 90 LEU A CA 1
ATOM 689 C C . LEU A 1 90 ? -4.694 3.751 15.570 1.00 92.31 90 LEU A C 1
ATOM 691 O O . LEU A 1 90 ? -4.094 4.116 14.561 1.00 92.31 90 LEU A O 1
ATOM 695 N N . GLU A 1 91 ? -4.402 4.249 16.773 1.00 95.00 91 GLU A N 1
ATOM 696 C CA . GLU A 1 91 ? -3.310 5.201 17.017 1.00 95.00 91 GLU A CA 1
ATOM 697 C C . GLU A 1 91 ? -1.936 4.597 16.693 1.00 95.00 91 GLU A C 1
ATOM 699 O O . GLU A 1 91 ? -1.080 5.263 16.095 1.00 95.00 91 GLU A O 1
ATOM 704 N N . MET A 1 92 ? -1.728 3.323 17.035 1.00 94.00 92 MET A N 1
ATOM 705 C CA . MET A 1 92 ? -0.516 2.590 16.673 1.00 94.00 92 MET A CA 1
ATOM 706 C C . MET A 1 92 ? -0.395 2.437 15.151 1.00 94.00 92 MET A C 1
ATOM 708 O O . MET A 1 92 ? 0.668 2.717 14.588 1.00 94.00 92 MET A O 1
ATOM 712 N N . ASP A 1 93 ? -1.476 2.045 14.477 1.00 95.69 93 ASP A N 1
ATOM 713 C CA . ASP A 1 93 ? -1.499 1.886 13.021 1.00 95.69 93 ASP A CA 1
ATOM 714 C C . ASP A 1 93 ? -1.239 3.217 12.304 1.00 95.69 93 ASP A C 1
ATOM 716 O O . ASP A 1 93 ? -0.427 3.279 11.376 1.00 95.69 93 ASP A O 1
ATOM 720 N N . LEU A 1 94 ? -1.853 4.310 12.769 1.00 95.94 94 LEU A N 1
ATOM 721 C CA . LEU A 1 94 ? -1.619 5.652 12.235 1.00 95.94 94 LEU A CA 1
ATOM 722 C C . LEU A 1 94 ? -0.149 6.065 12.391 1.00 95.94 94 LEU A C 1
ATOM 724 O O . LEU A 1 94 ? 0.454 6.573 11.446 1.00 95.94 94 LEU A O 1
ATOM 728 N N . SER A 1 95 ? 0.448 5.793 13.554 1.00 95.19 95 SER A N 1
ATOM 729 C CA . SER A 1 95 ? 1.863 6.084 13.811 1.00 95.19 95 SER A CA 1
ATOM 730 C C . SER A 1 95 ? 2.783 5.330 12.847 1.00 95.19 95 SER A C 1
ATOM 732 O O . SER A 1 95 ? 3.739 5.899 12.321 1.00 95.19 95 SER A O 1
ATOM 734 N N . GLN A 1 96 ? 2.468 4.068 12.543 1.00 94.81 96 GLN A N 1
ATOM 735 C CA . GLN A 1 96 ? 3.221 3.284 11.561 1.00 94.81 96 GLN A CA 1
ATOM 736 C C . GLN A 1 96 ? 3.100 3.845 10.142 1.00 94.81 96 GLN A C 1
ATOM 738 O O . GLN A 1 96 ? 4.073 3.838 9.385 1.00 94.81 96 GLN A O 1
ATOM 743 N N . VAL A 1 97 ? 1.921 4.342 9.762 1.00 95.44 97 VAL A N 1
ATOM 744 C CA . VAL A 1 97 ? 1.719 4.991 8.458 1.00 95.44 97 VAL A CA 1
ATOM 745 C C . VAL A 1 97 ? 2.548 6.269 8.351 1.00 95.44 97 VAL A C 1
ATOM 747 O O . VAL A 1 97 ? 3.208 6.468 7.332 1.00 95.44 97 VAL A O 1
ATOM 750 N N . VAL A 1 98 ? 2.567 7.101 9.397 1.00 96.50 98 VAL A N 1
ATOM 751 C CA . VAL A 1 98 ? 3.368 8.337 9.429 1.00 96.50 98 VAL A CA 1
ATOM 752 C C . VAL A 1 98 ? 4.850 8.031 9.216 1.00 96.50 98 VAL A C 1
ATOM 754 O O . VAL A 1 98 ? 5.456 8.596 8.310 1.00 96.50 98 VAL A O 1
ATOM 757 N N . LEU A 1 99 ? 5.405 7.063 9.950 1.00 93.75 99 LEU A N 1
ATOM 758 C CA . LEU A 1 99 ? 6.809 6.660 9.800 1.00 93.75 99 LEU A CA 1
ATOM 759 C C . LEU A 1 99 ? 7.147 6.195 8.375 1.00 93.75 99 LEU A C 1
ATOM 761 O O . LEU A 1 99 ? 8.208 6.515 7.837 1.00 93.75 99 LEU A O 1
ATOM 765 N N . ARG A 1 100 ? 6.244 5.444 7.732 1.00 93.94 100 ARG A N 1
ATOM 766 C CA . ARG A 1 100 ? 6.439 4.998 6.343 1.00 93.94 100 ARG A CA 1
ATOM 767 C C . ARG A 1 100 ? 6.429 6.160 5.354 1.00 93.94 100 ARG A C 1
ATOM 769 O O . ARG A 1 100 ? 7.197 6.133 4.395 1.00 93.94 100 ARG A O 1
ATOM 776 N N . LEU A 1 101 ? 5.577 7.161 5.572 1.00 93.25 101 LEU A N 1
ATOM 777 C CA . LEU A 1 101 ? 5.523 8.356 4.730 1.00 93.25 101 LEU A CA 1
ATOM 778 C C . LEU A 1 101 ? 6.780 9.214 4.883 1.00 93.25 101 LEU A C 1
ATOM 780 O O . LEU A 1 101 ? 7.320 9.662 3.876 1.00 93.25 101 LEU A O 1
ATOM 784 N N . GLU A 1 102 ? 7.279 9.391 6.106 1.00 94.69 102 GLU A N 1
ATOM 785 C CA . GLU A 1 102 ? 8.534 10.110 6.364 1.00 94.69 102 GLU A CA 1
ATOM 786 C C . GLU A 1 102 ? 9.717 9.426 5.670 1.00 94.69 102 GLU A C 1
ATOM 788 O O . GLU A 1 102 ? 10.474 10.068 4.943 1.00 94.69 102 GLU A O 1
ATOM 793 N N . SER A 1 103 ? 9.817 8.099 5.789 1.00 94.75 103 SER A N 1
ATOM 794 C CA . SER A 1 103 ? 10.856 7.331 5.098 1.00 94.75 103 SER A CA 1
ATOM 795 C C . SER A 1 103 ? 10.771 7.455 3.572 1.00 94.75 103 SER A C 1
ATOM 797 O O . SER A 1 103 ? 11.809 7.489 2.909 1.00 94.75 103 SER A O 1
ATOM 799 N N . ALA A 1 104 ? 9.565 7.505 3.004 1.00 92.88 104 ALA A N 1
ATOM 800 C CA . ALA A 1 104 ? 9.378 7.694 1.569 1.00 92.88 104 ALA A CA 1
ATOM 801 C C . ALA A 1 104 ? 9.756 9.117 1.115 1.00 92.88 104 ALA A C 1
ATOM 803 O O . ALA A 1 104 ? 10.323 9.275 0.032 1.00 92.88 104 ALA A O 1
ATOM 804 N N . ASP A 1 105 ? 9.494 10.146 1.933 1.00 95.62 105 ASP A N 1
ATOM 805 C CA . ASP A 1 105 ? 9.918 11.525 1.646 1.00 95.62 105 ASP A CA 1
ATOM 806 C C . ASP A 1 105 ? 11.448 11.628 1.603 1.00 95.62 105 ASP A C 1
ATOM 808 O O . ASP A 1 105 ? 12.007 12.207 0.670 1.00 95.62 105 ASP A O 1
ATOM 812 N N . ASP A 1 106 ? 12.142 10.984 2.543 1.00 93.69 106 ASP A N 1
ATOM 813 C CA . ASP A 1 106 ? 13.607 10.931 2.550 1.00 93.69 106 ASP A CA 1
ATOM 814 C C . ASP A 1 106 ? 14.168 10.237 1.298 1.00 93.69 106 ASP A C 1
ATOM 816 O O . ASP A 1 106 ? 15.121 10.729 0.685 1.00 93.69 106 ASP A O 1
ATOM 820 N N . GLN A 1 107 ? 13.547 9.138 0.854 1.00 93.19 107 GLN A N 1
ATOM 821 C CA . GLN A 1 107 ? 13.919 8.465 -0.397 1.00 93.19 107 GLN A CA 1
ATOM 822 C C . GLN A 1 107 ? 13.721 9.370 -1.620 1.00 93.19 107 GLN A C 1
ATOM 824 O O . GLN A 1 107 ? 14.612 9.471 -2.468 1.00 93.19 107 GLN A O 1
ATOM 829 N N . LEU A 1 108 ? 12.583 10.064 -1.709 1.00 93.00 108 LEU A N 1
ATOM 830 C CA . LEU A 1 108 ? 12.299 11.001 -2.798 1.00 93.00 108 LEU A CA 1
ATOM 831 C C . LEU A 1 108 ? 13.276 12.178 -2.809 1.00 93.00 108 LEU A C 1
ATOM 833 O O . LEU A 1 108 ? 13.744 12.575 -3.878 1.00 93.00 108 LEU A O 1
ATOM 837 N N . ARG A 1 109 ? 13.635 12.717 -1.640 1.00 92.50 109 ARG A N 1
ATOM 838 C CA . ARG A 1 109 ? 14.665 13.759 -1.512 1.00 92.50 109 ARG A CA 1
ATOM 839 C C . ARG A 1 109 ? 16.034 13.263 -1.966 1.00 92.50 109 ARG A C 1
ATOM 841 O O . ARG A 1 109 ? 16.750 14.012 -2.635 1.00 92.50 109 ARG A O 1
ATOM 848 N N . GLY A 1 110 ? 16.383 12.017 -1.646 1.00 92.06 110 GLY A N 1
ATOM 849 C CA . GLY A 1 110 ? 17.592 11.355 -2.138 1.00 92.06 110 GLY A CA 1
ATOM 850 C C . GLY A 1 110 ? 17.633 11.320 -3.666 1.00 92.06 110 GLY A C 1
ATOM 851 O O . GLY A 1 110 ? 18.534 11.899 -4.272 1.00 92.06 110 GLY A O 1
ATOM 852 N N . LEU A 1 111 ? 16.593 10.765 -4.291 1.00 92.06 111 LEU A N 1
ATOM 853 C CA . LEU A 1 111 ? 16.463 10.692 -5.751 1.00 92.06 111 LEU A CA 1
ATOM 854 C C . LEU A 1 111 ? 16.453 12.074 -6.420 1.00 92.06 111 LEU A C 1
ATOM 856 O O . LEU A 1 111 ? 17.072 12.270 -7.462 1.00 92.06 111 LEU A O 1
ATOM 860 N N . ALA A 1 112 ? 15.791 13.065 -5.819 1.00 91.06 112 ALA A N 1
ATOM 861 C CA . ALA A 1 112 ? 15.795 14.435 -6.329 1.00 91.06 112 ALA A CA 1
ATOM 862 C C . ALA A 1 112 ? 17.199 15.061 -6.291 1.00 91.06 112 ALA A C 1
ATOM 864 O O . ALA A 1 112 ? 17.559 15.849 -7.168 1.00 91.06 112 ALA A O 1
ATOM 865 N N . THR A 1 113 ? 18.006 14.710 -5.289 1.00 90.12 113 THR A N 1
ATOM 866 C CA . THR A 1 113 ? 19.402 15.150 -5.190 1.00 90.12 113 THR A CA 1
ATOM 867 C C . THR A 1 113 ? 20.265 14.477 -6.257 1.00 90.12 113 THR A C 1
ATOM 869 O O . THR A 1 113 ? 21.062 15.155 -6.905 1.00 90.12 113 THR A O 1
ATOM 872 N N . GLU A 1 114 ? 20.062 13.182 -6.505 1.00 90.88 114 GLU A N 1
ATOM 873 C CA . GLU A 1 114 ? 20.727 12.449 -7.591 1.00 90.88 114 GLU A CA 1
ATOM 874 C C . GLU A 1 114 ? 20.370 13.013 -8.972 1.00 90.88 114 GLU A C 1
ATOM 876 O O . GLU A 1 114 ? 21.261 13.259 -9.784 1.00 90.88 114 GLU A O 1
ATOM 881 N N . LEU A 1 115 ? 19.091 13.309 -9.224 1.00 87.75 115 LEU A N 1
ATOM 882 C CA . LEU A 1 115 ? 18.649 13.949 -10.465 1.00 87.75 115 LEU A CA 1
ATOM 883 C C . LEU A 1 115 ? 19.313 15.312 -10.667 1.00 87.75 115 LEU A C 1
ATOM 885 O O . LEU A 1 115 ? 19.823 15.582 -11.750 1.00 87.75 115 LEU A O 1
ATOM 889 N N . ARG A 1 116 ? 19.388 16.149 -9.625 1.00 89.31 116 ARG A N 1
ATOM 890 C CA . ARG A 1 116 ? 20.101 17.436 -9.708 1.00 89.31 116 ARG A CA 1
ATOM 891 C C . ARG A 1 116 ? 21.589 17.259 -9.995 1.00 89.31 116 ARG A C 1
ATOM 893 O O . ARG A 1 116 ? 2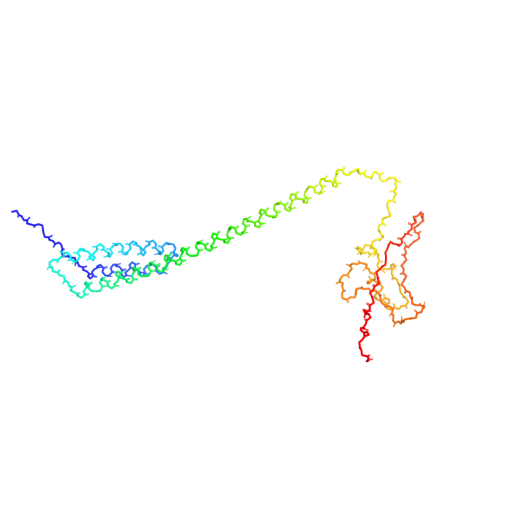2.155 18.052 -10.742 1.00 89.31 116 ARG A O 1
ATOM 900 N N . ALA A 1 117 ? 22.230 16.244 -9.419 1.00 85.69 117 ALA A N 1
ATOM 901 C CA . ALA A 1 117 ? 23.629 15.937 -9.708 1.00 85.69 117 ALA A CA 1
ATOM 902 C C . ALA A 1 117 ? 23.823 15.509 -11.174 1.00 85.69 117 ALA A C 1
ATOM 904 O O . ALA A 1 117 ? 24.788 15.929 -11.812 1.00 85.69 117 ALA A O 1
ATOM 905 N N . LEU A 1 118 ? 22.880 14.741 -11.730 1.00 80.19 118 LEU A N 1
ATOM 906 C CA . LEU A 1 118 ? 22.868 14.366 -13.145 1.00 80.19 118 LEU A CA 1
ATOM 907 C C . LEU A 1 118 ? 22.590 15.559 -14.070 1.00 80.19 118 LEU A C 1
ATOM 909 O O . LEU A 1 118 ? 23.211 15.668 -15.123 1.00 80.19 118 LEU A O 1
ATOM 913 N N . GLU A 1 119 ? 21.707 16.481 -13.686 1.00 82.44 119 GLU A N 1
ATOM 914 C CA . GLU A 1 119 ? 21.435 17.712 -14.442 1.00 82.44 119 GLU A CA 1
ATOM 915 C C . GLU A 1 119 ? 22.610 18.702 -14.418 1.00 82.44 119 GLU A C 1
ATOM 917 O O . GLU A 1 119 ? 22.778 19.479 -15.359 1.00 82.44 119 GLU A O 1
ATOM 922 N N . ALA A 1 120 ? 23.427 18.671 -13.360 1.00 78.50 120 ALA A N 1
ATOM 923 C CA . ALA A 1 120 ? 24.624 19.496 -13.216 1.00 78.50 120 ALA A CA 1
ATOM 924 C C . ALA A 1 120 ? 25.839 18.959 -13.993 1.00 78.50 120 ALA A C 1
ATOM 926 O O . ALA A 1 120 ? 26.838 19.674 -14.127 1.00 78.50 120 ALA A O 1
ATOM 927 N N . LEU A 1 121 ? 25.777 17.728 -14.519 1.00 72.38 121 LEU A N 1
ATOM 928 C CA . 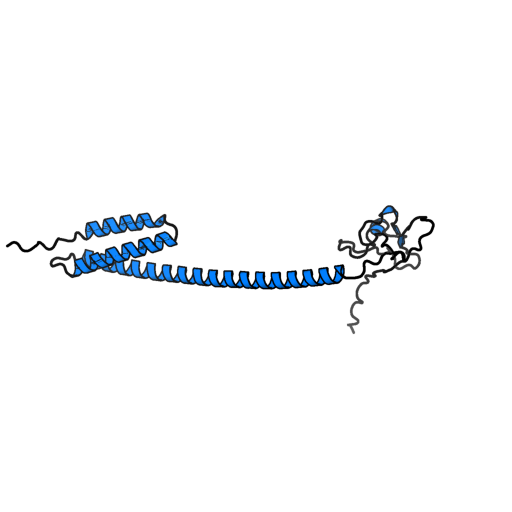LEU A 1 121 ? 26.790 17.245 -15.452 1.00 72.38 121 LEU A CA 1
ATOM 929 C C . LEU A 1 121 ? 26.802 18.145 -16.694 1.00 72.38 121 LEU A C 1
ATOM 931 O O . LEU A 1 121 ? 25.742 18.562 -17.173 1.00 72.38 121 LEU A O 1
ATOM 935 N N . PRO A 1 122 ? 27.986 18.449 -17.256 1.00 70.06 122 PRO A N 1
ATOM 936 C CA . PRO A 1 122 ? 28.055 19.168 -18.514 1.00 70.06 122 PRO A CA 1
ATOM 937 C C . PRO A 1 122 ? 27.244 18.385 -19.544 1.00 70.06 122 PRO A C 1
ATOM 939 O O . PRO A 1 122 ? 27.553 17.227 -19.830 1.00 70.06 122 PRO A O 1
ATOM 942 N N . LYS A 1 123 ? 26.196 19.015 -20.093 1.00 62.03 123 LYS A N 1
ATOM 943 C CA . LYS A 1 123 ? 25.534 18.527 -21.304 1.00 62.03 123 LYS A CA 1
ATOM 944 C C . LYS A 1 123 ? 26.639 18.326 -22.321 1.00 62.03 123 LYS A C 1
ATOM 946 O O . LYS A 1 123 ? 27.184 19.304 -22.829 1.00 62.03 123 LYS A O 1
ATOM 951 N N . VAL A 1 124 ? 27.000 17.071 -22.564 1.00 56.69 124 VAL A N 1
ATOM 952 C CA . VAL A 1 124 ? 27.911 16.714 -23.638 1.00 56.69 124 VAL A CA 1
ATOM 953 C C . VAL A 1 124 ? 27.245 17.240 -24.902 1.00 56.69 124 VAL A C 1
ATOM 955 O O . VAL A 1 124 ? 26.256 16.693 -25.382 1.00 56.69 124 VAL A O 1
ATOM 958 N N . THR A 1 125 ? 27.724 18.380 -25.394 1.00 53.38 125 THR A N 1
ATOM 959 C CA . THR A 1 125 ? 27.438 18.860 -26.737 1.00 53.38 125 THR A CA 1
ATOM 960 C C . THR A 1 125 ? 28.111 17.863 -27.665 1.00 53.38 125 THR A C 1
ATOM 962 O O . THR A 1 125 ? 29.296 17.989 -27.967 1.00 53.38 125 THR A O 1
ATOM 965 N N . SER A 1 126 ? 27.384 16.798 -28.002 1.00 53.09 126 SER A N 1
ATOM 966 C CA . SER A 1 126 ? 27.849 15.690 -28.827 1.00 53.09 126 SER A CA 1
ATOM 967 C C . SER A 1 126 ? 28.219 16.188 -30.224 1.00 53.09 126 SER A C 1
ATOM 969 O O . SER A 1 126 ? 27.382 16.267 -31.116 1.00 53.09 126 SER A O 1
ATOM 971 N N . GLY A 1 127 ? 29.492 16.543 -30.392 1.00 54.03 127 GLY A N 1
ATOM 972 C CA . GLY A 1 127 ? 30.217 16.445 -31.660 1.00 54.03 127 GLY A CA 1
ATOM 973 C C . GLY A 1 127 ? 30.897 15.080 -31.837 1.00 54.03 127 GLY A C 1
ATOM 974 O O . GLY A 1 127 ? 31.374 14.777 -32.923 1.00 54.03 127 GLY A O 1
ATOM 975 N N . GLU A 1 128 ? 30.900 14.236 -30.802 1.00 57.66 128 GLU A N 1
ATOM 976 C CA . GLU A 1 128 ? 31.201 12.808 -30.907 1.00 57.66 128 GLU A CA 1
ATOM 977 C C . GLU A 1 128 ? 29.882 12.034 -30.852 1.00 57.66 128 GLU A C 1
ATOM 979 O O . GLU A 1 128 ? 29.161 12.081 -29.850 1.00 57.66 128 GLU A O 1
ATOM 984 N N . LEU A 1 129 ? 29.537 11.367 -31.959 1.00 61.94 129 LEU A N 1
ATOM 985 C CA . LEU A 1 129 ? 28.412 10.440 -32.034 1.00 61.94 129 LEU A CA 1
ATOM 986 C C . LEU A 1 129 ? 28.646 9.314 -31.020 1.00 61.94 129 LEU A C 1
ATOM 988 O O . LEU A 1 129 ? 29.397 8.375 -31.282 1.00 61.94 129 LEU A O 1
ATOM 992 N N . LEU A 1 130 ? 27.984 9.387 -29.866 1.00 63.81 130 LEU A N 1
ATOM 993 C CA . LEU A 1 130 ? 27.837 8.212 -29.019 1.00 63.81 130 LEU A CA 1
ATOM 994 C C . LEU A 1 130 ? 27.136 7.119 -29.844 1.00 63.81 130 LEU A C 1
ATOM 996 O O . LEU A 1 130 ? 26.187 7.432 -30.574 1.00 63.81 130 LEU A O 1
ATOM 1000 N N . PRO A 1 131 ? 27.580 5.854 -29.759 1.00 67.38 131 PRO A N 1
ATOM 1001 C CA . PRO A 1 131 ? 26.947 4.765 -30.486 1.00 67.38 131 PRO A CA 1
ATOM 1002 C C . PRO A 1 131 ? 25.471 4.684 -30.084 1.00 67.3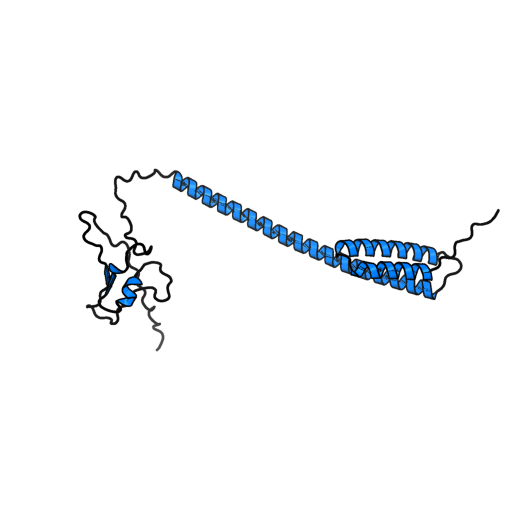8 131 PRO A C 1
ATOM 1004 O O . PRO A 1 131 ? 25.134 4.390 -28.937 1.00 67.38 131 PRO A O 1
ATOM 1007 N N . ARG A 1 132 ? 24.578 4.986 -31.032 1.00 73.81 132 ARG A N 1
ATOM 1008 C CA . ARG A 1 132 ? 23.133 4.902 -30.822 1.00 73.81 132 ARG A CA 1
ATOM 1009 C C . ARG A 1 132 ? 22.720 3.427 -30.870 1.00 73.81 132 ARG A C 1
ATOM 1011 O O . ARG A 1 132 ? 23.029 2.763 -31.861 1.00 73.81 132 ARG A O 1
ATOM 1018 N N . PRO A 1 133 ? 22.014 2.901 -29.853 1.00 77.50 133 PRO A N 1
ATOM 1019 C CA . PRO A 1 133 ? 21.528 1.530 -29.896 1.00 77.50 133 PRO A CA 1
ATOM 1020 C C . PRO A 1 133 ? 20.563 1.354 -31.074 1.00 77.50 133 PRO A C 1
ATOM 1022 O O . PRO A 1 133 ? 19.684 2.185 -31.295 1.00 77.50 133 PRO A O 1
ATOM 1025 N N . LEU A 1 134 ? 20.718 0.256 -31.817 1.00 79.12 134 LEU A N 1
ATOM 1026 C CA . LEU A 1 134 ? 19.908 -0.044 -33.007 1.00 79.12 134 LEU A CA 1
ATOM 1027 C C . LEU A 1 134 ? 18.483 -0.520 -32.688 1.00 79.12 134 LEU A C 1
ATOM 1029 O O . LEU A 1 134 ? 17.705 -0.743 -33.606 1.00 79.12 134 LEU A O 1
ATOM 1033 N N . GLY A 1 135 ? 18.137 -0.676 -31.407 1.00 82.50 135 GLY A N 1
ATOM 1034 C CA . GLY A 1 135 ? 16.775 -1.005 -30.989 1.00 82.50 135 GLY A CA 1
ATOM 1035 C C . GLY A 1 135 ? 16.458 -2.497 -30.852 1.00 82.50 135 GLY A C 1
ATOM 1036 O O . GLY A 1 135 ? 15.295 -2.860 -30.712 1.00 82.50 135 GLY A O 1
ATOM 1037 N N . LEU A 1 136 ? 17.461 -3.386 -30.872 1.00 82.50 136 LEU A N 1
ATOM 1038 C CA . LEU A 1 136 ? 17.235 -4.829 -30.684 1.00 82.50 136 LEU A CA 1
ATOM 1039 C C . LEU A 1 136 ? 16.602 -5.141 -29.319 1.00 82.50 136 LEU A C 1
ATOM 1041 O O . LEU A 1 136 ? 15.613 -5.866 -29.264 1.00 82.50 136 LEU A O 1
ATOM 1045 N N . ALA A 1 137 ? 17.124 -4.552 -28.237 1.00 83.25 137 ALA A N 1
ATOM 1046 C CA . ALA A 1 137 ? 16.616 -4.753 -26.875 1.00 83.25 137 ALA A CA 1
ATOM 1047 C C . ALA A 1 137 ? 15.275 -4.042 -26.607 1.00 83.25 137 ALA A C 1
ATOM 1049 O O . ALA A 1 137 ? 14.434 -4.572 -25.886 1.00 83.25 137 ALA A O 1
ATOM 1050 N N . SER A 1 138 ? 15.069 -2.857 -27.196 1.00 83.12 138 SER A N 1
ATOM 1051 C CA . SER A 1 138 ? 13.857 -2.041 -27.019 1.00 83.12 138 SER A CA 1
ATOM 1052 C C . SER A 1 138 ? 12.701 -2.430 -27.942 1.00 83.12 138 SER A C 1
ATOM 1054 O O . SER A 1 138 ? 11.646 -1.813 -27.871 1.00 83.12 138 SER A O 1
ATOM 1056 N N . CYS A 1 139 ? 12.887 -3.441 -28.796 1.00 85.06 139 CYS A N 1
ATOM 1057 C CA . CYS A 1 139 ? 11.936 -3.839 -29.838 1.00 85.06 139 CYS A CA 1
ATOM 1058 C C . CYS A 1 139 ? 11.688 -2.783 -30.934 1.00 85.06 139 CYS A C 1
ATOM 1060 O O . CYS A 1 139 ? 10.781 -2.958 -31.740 1.00 85.06 139 CYS A O 1
ATOM 1062 N N . ASP A 1 140 ? 12.514 -1.734 -31.022 1.00 85.44 140 ASP A N 1
ATOM 1063 C CA . ASP A 1 140 ? 12.432 -0.739 -32.104 1.00 85.44 140 ASP A CA 1
ATOM 1064 C C . ASP A 1 140 ? 13.053 -1.249 -33.416 1.00 85.44 140 ASP A C 1
ATOM 1066 O O . ASP A 1 140 ? 12.758 -0.737 -34.496 1.00 85.44 140 ASP A O 1
ATOM 1070 N N . PHE A 1 141 ? 13.944 -2.244 -33.335 1.00 86.19 141 PHE A N 1
ATOM 1071 C CA . PHE A 1 141 ? 14.496 -2.908 -34.514 1.00 86.19 141 PHE A CA 1
ATOM 1072 C C . PHE A 1 141 ? 13.444 -3.854 -35.115 1.00 86.19 141 PHE A C 1
ATOM 1074 O O . PHE A 1 141 ? 12.911 -4.659 -34.352 1.00 86.19 141 PHE A O 1
ATOM 1081 N N . PRO A 1 142 ? 13.162 -3.812 -36.428 1.00 87.94 142 PRO A N 1
ATOM 1082 C CA . PRO A 1 142 ? 12.115 -4.621 -37.058 1.00 87.94 142 PRO A CA 1
ATOM 1083 C C . PRO A 1 142 ? 12.431 -6.123 -37.048 1.00 87.94 142 PRO A C 1
ATOM 1085 O O . PRO A 1 142 ? 13.586 -6.523 -37.197 1.00 87.94 142 PRO A O 1
ATOM 1088 N N . ASP A 1 143 ? 11.400 -6.960 -36.905 1.00 88.88 143 ASP A N 1
ATOM 1089 C CA . ASP A 1 143 ? 11.541 -8.424 -36.933 1.00 88.88 143 ASP A CA 1
ATOM 1090 C C . ASP A 1 143 ? 11.974 -8.937 -38.314 1.00 88.88 143 ASP A C 1
ATOM 1092 O O . ASP A 1 143 ? 12.668 -9.945 -38.406 1.00 88.88 143 ASP A O 1
ATOM 1096 N N . GLU A 1 144 ? 11.635 -8.225 -39.394 1.00 90.25 144 GLU A N 1
ATOM 1097 C CA . GLU A 1 144 ? 12.037 -8.568 -40.764 1.00 90.25 144 GLU A CA 1
ATOM 1098 C C . GLU A 1 144 ? 13.557 -8.521 -40.968 1.00 90.25 144 GLU A C 1
ATOM 1100 O O . GLU A 1 144 ? 14.072 -9.149 -41.890 1.00 90.25 144 GLU A O 1
ATOM 1105 N N . GLY A 1 145 ? 14.277 -7.794 -40.108 1.00 89.75 145 GLY A N 1
ATOM 1106 C CA . GLY A 1 145 ? 15.737 -7.757 -40.098 1.00 89.75 145 GLY A CA 1
ATOM 1107 C C . GLY A 1 145 ? 16.380 -8.928 -39.351 1.00 89.75 145 GLY A C 1
ATOM 1108 O O . GLY A 1 145 ? 17.598 -8.936 -39.200 1.00 89.75 145 GLY A O 1
ATOM 1109 N N . LEU A 1 146 ? 15.603 -9.888 -38.839 1.00 91.56 146 LEU A N 1
ATOM 1110 C CA . LEU A 1 146 ? 16.094 -11.040 -38.080 1.00 91.56 146 LEU A CA 1
ATOM 1111 C C . LEU A 1 146 ? 15.807 -12.343 -38.831 1.00 91.56 146 LEU A C 1
ATOM 1113 O O . LEU A 1 146 ? 14.659 -12.702 -39.100 1.00 91.56 146 LEU A O 1
ATOM 1117 N N . SER A 1 147 ? 16.860 -13.100 -39.131 1.00 94.12 147 SER A N 1
ATOM 1118 C CA . SER A 1 147 ? 16.737 -14.427 -39.733 1.00 94.12 147 SER A CA 1
ATOM 1119 C C . SER A 1 147 ? 17.670 -15.442 -39.088 1.00 94.12 147 SER A C 1
ATOM 1121 O O . SER A 1 147 ? 18.566 -15.086 -38.331 1.00 94.12 147 SER A O 1
ATOM 1123 N N . ALA A 1 148 ? 17.411 -16.726 -39.298 1.00 94.94 148 ALA A N 1
ATOM 1124 C CA . ALA A 1 148 ? 18.168 -17.805 -38.692 1.00 94.94 148 ALA A CA 1
ATOM 1125 C C . ALA A 1 148 ? 18.213 -19.039 -39.596 1.00 94.94 148 ALA A C 1
ATOM 1127 O O . ALA A 1 148 ? 17.275 -19.317 -40.345 1.00 94.94 148 ALA A O 1
ATOM 1128 N N . SER A 1 149 ? 19.278 -19.828 -39.464 1.00 95.19 149 SER A N 1
ATOM 1129 C CA . SER A 1 149 ? 19.436 -21.129 -40.134 1.00 95.19 149 SER A CA 1
ATOM 1130 C C . SER A 1 149 ? 18.341 -22.130 -39.765 1.00 95.19 149 SER A C 1
ATOM 1132 O O . SER A 1 149 ? 17.923 -22.946 -40.584 1.00 95.19 149 SER A O 1
ATOM 1134 N N . SER A 1 150 ? 17.883 -22.079 -38.516 1.00 92.94 150 SER A N 1
ATOM 1135 C CA . SER A 1 150 ? 16.868 -22.957 -37.949 1.00 92.94 150 SER A CA 1
ATOM 1136 C C . SER A 1 150 ? 16.009 -22.191 -36.949 1.00 92.94 150 SER A C 1
ATOM 1138 O O . SER A 1 150 ? 16.369 -21.102 -36.503 1.00 92.94 150 SER A O 1
ATOM 1140 N N . ASN A 1 151 ? 14.830 -22.728 -36.616 1.00 91.56 151 ASN A N 1
ATOM 1141 C CA . ASN A 1 151 ? 13.885 -22.070 -35.709 1.00 91.56 151 ASN A CA 1
ATOM 1142 C C . ASN A 1 151 ? 13.608 -20.599 -36.090 1.00 91.56 151 ASN A C 1
ATOM 1144 O O . ASN A 1 151 ? 13.498 -19.742 -35.219 1.00 91.56 151 ASN A O 1
ATOM 1148 N N . GLN A 1 152 ? 13.466 -20.308 -37.392 1.00 92.50 152 GLN A N 1
ATOM 1149 C CA . GLN A 1 152 ? 13.242 -18.957 -37.938 1.00 92.50 152 GLN A CA 1
ATOM 1150 C C . GLN A 1 152 ? 12.103 -18.201 -37.236 1.00 92.50 152 GLN A C 1
ATOM 1152 O O . GLN A 1 152 ? 12.199 -17.001 -37.009 1.00 92.50 152 GLN A O 1
ATOM 1157 N N . GLN A 1 153 ? 11.039 -18.909 -36.847 1.00 88.81 153 GLN A N 1
ATOM 1158 C CA . GLN A 1 153 ? 9.893 -18.339 -36.125 1.00 88.81 153 GLN A CA 1
ATOM 1159 C C . GLN A 1 153 ? 10.278 -17.738 -34.757 1.00 88.81 153 GLN A C 1
ATOM 1161 O O . GLN A 1 153 ? 9.541 -16.927 -34.210 1.00 88.81 153 GLN A O 1
ATOM 1166 N N . LEU A 1 154 ? 11.427 -18.135 -34.201 1.00 88.75 154 LEU A N 1
ATOM 1167 C CA . LEU A 1 154 ? 11.973 -17.661 -32.930 1.00 88.75 154 LEU A CA 1
ATOM 1168 C C . LEU A 1 154 ? 13.133 -16.671 -33.108 1.00 88.75 154 LEU A C 1
ATOM 1170 O O . LEU A 1 154 ? 13.684 -16.217 -32.110 1.00 88.75 154 LEU A O 1
ATOM 1174 N N . ALA A 1 155 ? 13.514 -16.303 -34.337 1.00 89.94 155 ALA A N 1
ATOM 1175 C CA . ALA A 1 155 ? 14.582 -15.325 -34.563 1.00 89.94 155 ALA A CA 1
ATOM 1176 C C . ALA A 1 155 ? 14.250 -13.966 -33.912 1.00 89.94 155 ALA A C 1
ATOM 1178 O O . ALA A 1 155 ? 15.100 -13.363 -33.260 1.00 89.94 155 ALA A O 1
ATOM 1179 N N . ALA A 1 156 ? 12.981 -13.547 -33.976 1.00 88.44 156 ALA A N 1
ATOM 1180 C CA . ALA A 1 156 ? 12.466 -12.338 -33.325 1.00 88.44 156 ALA A CA 1
ATOM 1181 C C . ALA A 1 156 ? 12.596 -12.348 -31.789 1.00 88.44 156 ALA A C 1
ATOM 1183 O O . ALA A 1 156 ? 12.628 -11.292 -31.157 1.00 88.44 156 ALA A O 1
ATOM 1184 N N . ALA A 1 157 ? 12.706 -13.532 -31.178 1.00 86.56 157 ALA A N 1
ATOM 1185 C CA . ALA A 1 157 ? 12.882 -13.684 -29.739 1.00 86.56 157 ALA A CA 1
ATOM 1186 C C . ALA A 1 157 ? 14.333 -13.449 -29.280 1.00 86.56 157 ALA A C 1
ATOM 1188 O O . ALA A 1 157 ? 14.585 -13.377 -28.078 1.00 86.56 157 ALA A O 1
ATOM 1189 N N . ALA A 1 158 ? 15.296 -13.293 -30.199 1.00 86.81 158 ALA A N 1
ATOM 1190 C CA . ALA A 1 158 ? 16.706 -13.026 -29.904 1.00 86.81 158 ALA A CA 1
ATOM 1191 C C . ALA A 1 158 ? 16.972 -11.572 -29.458 1.00 86.81 158 ALA A C 1
ATOM 1193 O O . ALA A 1 158 ? 17.862 -10.888 -29.967 1.00 86.81 158 ALA A O 1
ATOM 1194 N N . ARG A 1 159 ? 16.185 -11.078 -28.501 1.00 86.94 159 ARG A N 1
ATOM 1195 C CA . ARG A 1 159 ? 16.226 -9.701 -28.005 1.00 86.94 159 ARG A CA 1
ATOM 1196 C C . ARG A 1 159 ? 16.607 -9.682 -26.533 1.00 86.94 159 ARG A C 1
ATOM 1198 O O . ARG A 1 159 ? 16.073 -10.430 -25.718 1.00 86.94 159 ARG A O 1
ATOM 1205 N N . LEU A 1 160 ? 17.545 -8.804 -26.192 1.00 78.50 160 LEU A N 1
ATOM 1206 C CA . LEU A 1 160 ? 18.038 -8.672 -24.825 1.00 78.50 160 LEU A CA 1
ATOM 1207 C C . LEU A 1 160 ? 16.933 -8.136 -23.896 1.00 78.50 160 LEU A C 1
ATOM 1209 O O . LEU A 1 160 ? 16.145 -7.286 -24.302 1.00 78.50 160 LEU A O 1
ATOM 1213 N N . HIS A 1 161 ? 16.915 -8.606 -22.645 1.00 75.50 161 HIS A N 1
ATOM 1214 C CA . HIS A 1 161 ? 15.978 -8.190 -21.586 1.00 75.50 161 HIS A CA 1
ATOM 1215 C C . HIS A 1 161 ? 14.490 -8.494 -21.842 1.00 75.50 161 HIS A C 1
ATOM 1217 O O . HIS A 1 161 ? 13.626 -7.920 -21.181 1.00 75.50 161 HIS A O 1
ATOM 1223 N N . GLN A 1 162 ? 14.178 -9.420 -22.751 1.00 71.62 162 GLN A N 1
ATOM 1224 C CA . GLN A 1 162 ? 12.809 -9.889 -22.954 1.00 71.62 162 GLN A CA 1
ATOM 1225 C C . GLN A 1 162 ? 12.486 -11.060 -22.016 1.00 71.62 162 GLN A C 1
ATOM 1227 O O . GLN A 1 162 ? 13.074 -12.134 -22.118 1.00 71.62 162 GLN A O 1
ATOM 1232 N N . SER A 1 163 ? 11.518 -10.863 -21.119 1.00 60.38 163 SER A N 1
ATOM 1233 C CA . SER A 1 163 ? 11.039 -11.879 -20.163 1.00 60.38 163 SER A CA 1
ATOM 1234 C C . SER A 1 163 ? 9.834 -12.670 -20.693 1.00 60.38 163 SER A C 1
ATOM 1236 O O . SER A 1 163 ? 8.905 -12.975 -19.946 1.00 60.38 163 SER A O 1
ATOM 1238 N N . LEU A 1 164 ? 9.801 -12.958 -21.996 1.00 59.19 164 LEU A N 1
ATOM 1239 C CA . LEU A 1 164 ? 8.752 -13.781 -22.606 1.00 59.19 164 LEU A CA 1
ATOM 1240 C C . LEU A 1 164 ? 9.100 -15.276 -22.483 1.00 59.19 164 LEU A C 1
ATOM 1242 O O . LEU A 1 164 ? 10.262 -15.639 -22.327 1.00 59.19 164 LEU A O 1
ATOM 1246 N N . LEU A 1 165 ? 8.087 -16.149 -22.575 1.00 57.00 165 LEU A N 1
ATOM 1247 C CA . LEU A 1 165 ? 8.205 -17.618 -22.441 1.00 57.00 165 LEU A CA 1
ATOM 1248 C C . LEU A 1 165 ? 9.289 -18.251 -23.343 1.00 57.00 165 LEU A C 1
ATOM 1250 O O . LEU A 1 165 ? 9.803 -19.320 -23.027 1.00 57.00 165 LEU A O 1
ATOM 1254 N N . THR A 1 166 ? 9.654 -17.584 -24.439 1.00 62.12 166 THR A N 1
ATOM 1255 C CA . THR A 1 166 ? 10.799 -17.899 -25.301 1.00 62.12 166 THR A CA 1
ATOM 1256 C C . THR A 1 166 ? 11.829 -16.776 -25.180 1.00 62.12 166 THR A C 1
ATOM 1258 O O . THR A 1 166 ? 11.810 -15.824 -25.955 1.00 62.12 166 THR A O 1
ATOM 1261 N N . ALA A 1 167 ? 12.701 -16.851 -24.176 1.00 67.75 167 ALA A N 1
ATOM 1262 C CA . ALA A 1 167 ? 13.671 -15.801 -23.845 1.00 67.75 167 ALA A CA 1
ATOM 1263 C C . ALA A 1 167 ? 14.939 -15.831 -24.730 1.00 67.75 167 ALA A C 1
ATOM 1265 O O . ALA A 1 167 ? 16.055 -15.669 -24.236 1.00 67.75 167 ALA A O 1
ATOM 1266 N N . GLY A 1 168 ? 14.791 -16.091 -26.031 1.00 82.94 168 GLY A N 1
ATOM 1267 C CA . GLY A 1 168 ? 15.915 -16.138 -26.962 1.00 82.94 168 GLY A CA 1
ATOM 1268 C C . GLY A 1 168 ? 15.682 -17.015 -28.185 1.00 82.94 168 GLY A C 1
ATOM 1269 O O . GLY A 1 168 ? 14.701 -17.755 -28.278 1.00 82.94 168 GLY A O 1
ATOM 1270 N N . TRP A 1 169 ? 16.639 -16.954 -29.108 1.00 88.75 169 TRP A N 1
ATOM 1271 C CA . TRP A 1 169 ? 16.769 -17.921 -30.191 1.00 88.75 169 TRP A CA 1
ATOM 1272 C C . TRP A 1 169 ? 17.699 -19.060 -29.765 1.00 88.75 169 TRP A C 1
ATOM 1274 O O . TRP A 1 169 ? 18.761 -18.827 -29.189 1.00 88.75 169 TRP A O 1
ATOM 1284 N N . CYS A 1 170 ? 17.295 -20.291 -30.065 1.00 88.38 170 CYS A N 1
ATOM 1285 C CA . CYS A 1 170 ? 18.090 -21.494 -29.860 1.00 88.38 170 CYS A CA 1
ATOM 1286 C C . CYS A 1 170 ? 18.113 -22.273 -31.181 1.00 88.38 170 CYS A C 1
ATOM 1288 O O . CYS A 1 170 ? 17.039 -22.456 -31.767 1.00 88.38 170 CYS A O 1
ATOM 1290 N N . PRO A 1 171 ? 19.280 -22.725 -31.669 1.00 89.81 171 PRO A N 1
ATOM 1291 C CA . PRO A 1 171 ? 19.347 -23.508 -32.894 1.00 89.81 171 PRO A CA 1
ATOM 1292 C C . PRO A 1 171 ? 18.700 -24.887 -32.713 1.00 89.81 171 PRO A C 1
ATOM 1294 O O . PRO A 1 171 ? 18.668 -25.444 -31.616 1.00 89.81 171 PRO A O 1
ATOM 1297 N N . ALA A 1 172 ? 18.187 -25.464 -33.799 1.00 90.25 172 ALA A N 1
ATOM 1298 C CA . ALA A 1 172 ? 17.591 -26.801 -33.783 1.00 90.25 172 ALA A CA 1
ATOM 1299 C C . ALA A 1 172 ? 18.632 -27.908 -33.545 1.00 90.25 172 ALA A C 1
ATOM 1301 O O . ALA A 1 172 ? 18.294 -28.975 -33.031 1.00 90.25 172 ALA A O 1
ATOM 1302 N N . THR A 1 173 ? 19.894 -27.664 -33.910 1.00 90.75 173 THR A N 1
ATOM 1303 C CA . THR A 1 173 ? 21.012 -28.588 -33.704 1.00 90.75 173 THR A CA 1
ATOM 1304 C C . THR A 1 173 ? 22.225 -27.870 -33.111 1.00 90.75 173 THR A C 1
ATOM 1306 O O . THR A 1 173 ? 22.325 -26.651 -33.157 1.00 90.75 173 THR A O 1
ATOM 1309 N N . SER A 1 174 ? 23.189 -28.611 -32.560 1.00 85.94 174 SER A N 1
ATOM 1310 C CA . SER A 1 174 ? 24.467 -28.053 -32.087 1.00 85.94 174 SER A CA 1
ATOM 1311 C C . SER A 1 174 ? 25.534 -27.997 -33.195 1.00 85.94 174 SER A C 1
ATOM 1313 O O . SER A 1 174 ? 26.726 -28.166 -32.923 1.00 85.94 174 SER A O 1
ATOM 1315 N N . SER A 1 175 ? 25.118 -27.859 -34.458 1.00 91.56 175 SER A N 1
ATOM 1316 C CA . SER A 1 175 ? 26.024 -27.820 -35.609 1.00 91.56 175 SER A CA 1
ATOM 1317 C C . SER A 1 175 ? 26.767 -26.485 -35.690 1.00 91.56 175 SER A C 1
ATOM 1319 O O . SER A 1 175 ? 26.256 -25.442 -35.295 1.00 91.56 175 SER A O 1
ATOM 1321 N N . ARG A 1 176 ? 27.976 -26.502 -36.265 1.00 89.06 176 ARG A N 1
ATOM 1322 C CA . ARG A 1 176 ? 28.744 -25.279 -36.568 1.00 89.06 176 ARG A CA 1
ATOM 1323 C C . ARG A 1 176 ? 28.145 -24.455 -37.710 1.00 89.06 176 ARG A C 1
ATOM 1325 O O . ARG A 1 176 ? 28.604 -23.347 -37.951 1.00 89.06 176 ARG A O 1
ATOM 1332 N N . GLU A 1 177 ? 27.174 -25.015 -38.421 1.00 92.94 177 GLU A N 1
ATOM 1333 C CA . GLU A 1 177 ? 26.483 -24.367 -39.538 1.00 92.94 177 GLU A CA 1
ATOM 1334 C C . GLU A 1 177 ? 25.266 -23.545 -39.083 1.00 92.94 177 GLU A C 1
ATOM 1336 O O . GLU A 1 177 ? 24.628 -22.894 -39.902 1.00 92.94 177 GLU A O 1
ATOM 1341 N N . GLU A 1 178 ? 24.936 -23.569 -37.789 1.00 93.00 178 GLU A N 1
ATOM 1342 C CA . GLU A 1 178 ? 23.798 -22.835 -37.241 1.00 93.00 178 GLU A CA 1
ATOM 1343 C C . GLU A 1 178 ? 24.146 -21.361 -37.010 1.00 93.00 178 GLU A C 1
ATOM 1345 O O . GLU A 1 178 ? 25.191 -21.036 -36.440 1.00 93.00 178 GLU A O 1
ATOM 1350 N N . PHE A 1 179 ? 23.257 -20.460 -37.424 1.00 92.62 179 PHE A N 1
ATOM 1351 C CA . PHE A 1 179 ? 23.455 -19.022 -37.328 1.00 92.62 179 PHE A CA 1
ATOM 1352 C C . PHE A 1 179 ? 22.153 -18.268 -37.047 1.00 92.62 179 PHE A C 1
ATOM 1354 O O . PHE A 1 179 ? 21.066 -18.671 -37.461 1.00 92.62 179 PHE A O 1
ATOM 1361 N N . LEU A 1 180 ? 22.314 -17.124 -36.386 1.00 91.81 180 LEU A N 1
ATOM 1362 C CA . LEU A 1 180 ? 21.334 -16.051 -36.299 1.00 91.81 180 LEU A CA 1
ATOM 1363 C C . LEU A 1 180 ? 21.918 -14.853 -37.049 1.00 91.81 180 LEU A C 1
ATOM 1365 O O . LEU A 1 180 ? 23.015 -14.387 -36.737 1.00 91.81 180 LEU A O 1
ATOM 1369 N N . GLU A 1 181 ? 21.193 -14.374 -38.042 1.00 91.62 181 GLU A N 1
ATOM 1370 C CA . GLU A 1 181 ? 21.558 -13.256 -38.893 1.00 91.62 181 GLU A CA 1
ATOM 1371 C C . GLU A 1 181 ? 20.713 -12.030 -38.536 1.00 91.62 181 GLU A C 1
ATOM 1373 O O . GLU A 1 181 ? 19.495 -12.104 -38.360 1.00 91.62 181 GLU A O 1
ATOM 1378 N N . VAL A 1 182 ? 21.387 -10.886 -38.431 1.00 89.50 182 VAL A N 1
ATOM 1379 C CA . VAL A 1 182 ? 20.766 -9.586 -38.182 1.00 89.50 182 VAL A CA 1
ATOM 1380 C C . VAL A 1 182 ? 21.103 -8.681 -39.363 1.00 89.50 182 VAL A C 1
ATOM 1382 O O . VAL A 1 182 ? 22.239 -8.216 -39.486 1.00 89.50 182 VAL A O 1
ATOM 1385 N N . ASP A 1 183 ? 20.128 -8.420 -40.231 1.00 88.50 183 ASP A N 1
ATOM 1386 C CA . ASP A 1 183 ? 20.281 -7.494 -41.350 1.00 88.50 183 ASP A CA 1
ATOM 1387 C C . ASP A 1 183 ? 20.218 -6.056 -40.841 1.00 88.50 183 ASP A C 1
ATOM 1389 O O . ASP A 1 183 ? 19.163 -5.455 -40.649 1.00 88.50 183 ASP A O 1
ATOM 1393 N N . LEU A 1 184 ? 21.391 -5.471 -40.630 1.00 80.88 184 LEU A N 1
ATOM 1394 C CA . LEU A 1 184 ? 21.496 -4.095 -40.172 1.00 80.88 184 LEU A CA 1
ATOM 1395 C C . LEU A 1 184 ? 21.121 -3.080 -41.272 1.00 80.88 184 LEU A C 1
ATOM 1397 O O . LEU A 1 184 ? 21.052 -1.884 -40.983 1.00 80.88 184 LEU A O 1
ATOM 1401 N N . GLY A 1 185 ? 20.924 -3.503 -42.522 1.00 75.81 185 GLY A N 1
ATOM 1402 C CA . GLY A 1 185 ? 20.632 -2.658 -43.674 1.00 75.81 185 GLY A CA 1
ATOM 1403 C C . GLY A 1 185 ? 21.849 -1.911 -44.242 1.00 75.81 185 GLY A C 1
ATOM 1404 O O . GLY A 1 185 ? 22.874 -1.707 -43.582 1.00 75.81 185 GLY A O 1
ATOM 1405 N N . HIS A 1 186 ? 21.698 -1.413 -45.474 1.00 60.53 186 HIS A N 1
ATOM 1406 C CA . HIS A 1 186 ? 22.737 -0.769 -46.299 1.00 60.53 186 HIS A CA 1
ATOM 1407 C C . HIS A 1 186 ? 23.046 0.702 -45.943 1.00 60.53 186 HIS A C 1
ATOM 1409 O O . HIS A 1 186 ? 23.415 1.490 -46.816 1.00 60.53 186 HIS A O 1
ATOM 1415 N N . ALA A 1 187 ? 22.888 1.116 -44.684 1.00 53.06 187 ALA A N 1
ATOM 1416 C CA . ALA A 1 187 ? 23.136 2.507 -44.298 1.00 53.06 187 ALA A CA 1
ATOM 1417 C C . ALA A 1 187 ? 24.606 2.899 -44.562 1.00 53.06 187 ALA A C 1
ATOM 1419 O O . ALA A 1 187 ? 25.522 2.492 -43.849 1.00 53.06 187 ALA A O 1
ATOM 1420 N N . ARG A 1 188 ? 24.815 3.671 -45.635 1.00 48.56 188 ARG A N 1
ATOM 1421 C CA . ARG A 1 188 ? 26.092 4.263 -46.045 1.00 48.56 188 ARG A CA 1
ATOM 1422 C C . ARG A 1 188 ? 26.601 5.186 -44.933 1.00 48.56 188 ARG A C 1
ATOM 1424 O O . ARG A 1 188 ? 26.061 6.272 -44.768 1.00 48.56 188 ARG A O 1
ATOM 1431 N N . GLY A 1 189 ? 27.674 4.788 -44.253 1.00 55.47 189 GLY A N 1
ATOM 1432 C CA . GLY A 1 189 ? 28.568 5.719 -43.551 1.00 55.47 189 GLY A CA 1
ATOM 1433 C C . GLY A 1 189 ? 28.727 5.527 -42.043 1.00 55.47 189 GLY A C 1
ATOM 1434 O O . GLY A 1 189 ? 29.759 5.942 -41.525 1.00 55.47 189 GLY A O 1
ATOM 1435 N N . ASP A 1 190 ? 27.801 4.853 -41.361 1.00 64.94 190 ASP A N 1
ATOM 1436 C CA . ASP A 1 190 ? 27.871 4.707 -39.902 1.00 64.94 190 ASP A CA 1
ATOM 1437 C C . ASP A 1 190 ? 28.429 3.334 -39.507 1.00 64.94 190 ASP A C 1
ATOM 1439 O O . ASP A 1 190 ? 27.891 2.289 -39.884 1.00 64.94 190 ASP A O 1
ATOM 1443 N N . ALA A 1 191 ? 29.518 3.329 -38.735 1.00 66.56 191 ALA A N 1
ATOM 1444 C CA . ALA A 1 191 ? 30.072 2.111 -38.157 1.00 66.56 191 ALA A CA 1
ATOM 1445 C C . ALA A 1 191 ? 29.083 1.529 -37.135 1.00 66.56 191 ALA A C 1
ATOM 1447 O O . ALA A 1 191 ? 28.715 2.186 -36.162 1.00 66.56 191 ALA A O 1
ATOM 1448 N N . LYS A 1 192 ? 28.656 0.283 -37.352 1.00 72.31 192 LYS A N 1
ATOM 1449 C CA . LYS A 1 192 ? 27.761 -0.443 -36.444 1.00 72.31 192 LYS A CA 1
ATOM 1450 C C . LYS A 1 192 ? 28.592 -1.379 -35.581 1.00 72.31 192 LYS A C 1
ATOM 1452 O O . LYS A 1 192 ? 29.439 -2.103 -36.096 1.00 72.31 192 LYS A O 1
ATOM 1457 N N . VAL A 1 193 ? 28.350 -1.357 -34.276 1.00 70.06 193 VAL A N 1
ATOM 1458 C CA . VAL A 1 193 ? 29.093 -2.158 -33.298 1.00 70.06 193 VAL A CA 1
ATOM 1459 C C . VAL A 1 193 ? 28.109 -3.015 -32.517 1.00 70.06 193 VAL A C 1
ATOM 1461 O O . VAL A 1 193 ? 27.093 -2.517 -32.035 1.00 70.06 193 VAL A O 1
ATOM 1464 N N . VAL A 1 194 ? 28.426 -4.301 -32.378 1.00 72.75 194 VAL A N 1
ATOM 1465 C CA . VAL A 1 194 ? 27.737 -5.192 -31.440 1.00 72.75 194 VAL A CA 1
ATOM 1466 C C . VAL A 1 194 ? 28.331 -4.950 -30.057 1.00 72.75 194 VAL A C 1
ATOM 1468 O O . VAL A 1 194 ? 29.517 -5.186 -29.840 1.00 72.75 194 VAL A O 1
ATOM 1471 N N . THR A 1 195 ? 27.521 -4.441 -29.132 1.00 69.25 195 THR A N 1
ATOM 1472 C CA . THR A 1 195 ? 27.975 -4.061 -27.786 1.00 69.25 195 THR A CA 1
ATOM 1473 C C . THR A 1 195 ? 27.846 -5.185 -26.763 1.00 69.25 195 THR A C 1
ATOM 1475 O O . THR A 1 195 ? 28.614 -5.215 -25.806 1.00 69.25 195 THR A O 1
ATOM 1478 N N . ALA A 1 196 ? 26.902 -6.109 -26.951 1.00 68.00 196 ALA A N 1
ATOM 1479 C CA . ALA A 1 196 ? 26.687 -7.233 -26.048 1.00 68.00 196 ALA A CA 1
ATOM 1480 C C . ALA A 1 196 ? 25.971 -8.394 -26.749 1.00 68.00 196 ALA A C 1
ATOM 1482 O O . ALA A 1 196 ? 25.187 -8.191 -27.675 1.00 68.00 196 ALA A O 1
ATOM 1483 N N . PHE A 1 197 ? 26.205 -9.601 -26.245 1.00 72.69 197 PHE A N 1
ATOM 1484 C CA . PHE A 1 197 ? 25.400 -10.790 -26.495 1.00 72.69 197 PHE A CA 1
ATOM 1485 C C . PHE A 1 197 ? 25.144 -11.475 -25.148 1.00 72.69 197 PHE A C 1
ATOM 1487 O O . PHE A 1 197 ? 25.989 -11.423 -24.253 1.00 72.69 197 PHE A O 1
ATOM 1494 N N . ALA A 1 198 ? 23.979 -12.097 -24.991 1.00 71.44 198 ALA A N 1
ATOM 1495 C CA . ALA A 1 198 ? 23.659 -12.914 -23.829 1.00 71.44 198 ALA A CA 1
ATOM 1496 C C . ALA A 1 198 ? 23.518 -14.366 -24.280 1.00 71.44 198 ALA A C 1
ATOM 1498 O O . ALA A 1 198 ? 22.868 -14.645 -25.285 1.00 71.44 198 ALA A O 1
ATOM 1499 N N . LEU A 1 199 ? 24.141 -15.277 -23.539 1.00 69.06 199 LEU A N 1
ATOM 1500 C CA . LEU A 1 199 ? 24.015 -16.712 -23.749 1.00 69.06 199 LEU A CA 1
ATOM 1501 C C . LEU A 1 199 ? 23.336 -17.296 -22.520 1.00 69.06 199 LEU A C 1
ATOM 1503 O O . LEU A 1 199 ? 23.762 -17.038 -21.395 1.00 69.06 199 LEU A O 1
ATOM 1507 N N . PHE A 1 200 ? 22.298 -18.090 -22.743 1.00 64.38 200 PHE A N 1
ATOM 1508 C CA . PHE A 1 200 ? 21.687 -18.905 -21.707 1.00 64.38 200 PHE A CA 1
ATOM 1509 C C . PHE A 1 200 ? 21.919 -20.368 -22.075 1.00 64.38 200 PHE A C 1
ATOM 1511 O O . PHE A 1 200 ? 21.379 -20.861 -23.064 1.00 64.38 200 PHE A O 1
ATOM 1518 N N . GLY A 1 201 ? 22.782 -21.039 -21.316 1.00 56.97 201 GLY A N 1
ATOM 1519 C CA . GLY A 1 201 ? 22.963 -22.485 -21.386 1.00 56.97 201 GLY A CA 1
ATOM 1520 C C . GLY A 1 201 ? 22.303 -23.147 -20.179 1.00 56.97 201 GLY A C 1
ATOM 1521 O O . GLY A 1 201 ? 22.146 -22.486 -19.150 1.00 56.97 201 GLY A O 1
ATOM 1522 N N . PRO A 1 202 ? 21.929 -24.436 -20.259 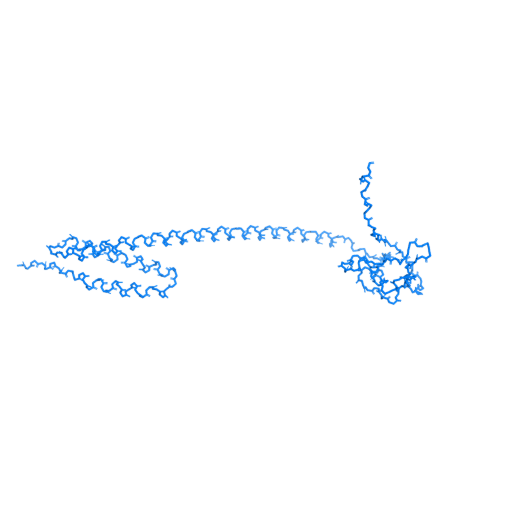1.00 52.38 202 PRO A N 1
ATOM 1523 C CA . PRO A 1 202 ? 21.628 -25.186 -19.050 1.00 52.38 202 PRO A CA 1
ATOM 1524 C C . PRO A 1 202 ? 22.861 -25.108 -18.148 1.00 52.38 202 PRO A C 1
ATOM 1526 O O . PRO A 1 202 ? 23.970 -25.406 -18.601 1.00 52.38 202 PRO A O 1
ATOM 1529 N N . GLU A 1 203 ? 22.685 -24.683 -16.895 1.00 49.06 203 GLU A N 1
ATOM 1530 C CA . GLU A 1 203 ? 23.722 -24.897 -15.892 1.00 49.06 203 GLU A CA 1
ATOM 1531 C C . GLU A 1 203 ? 24.149 -26.359 -15.983 1.00 49.06 203 GLU A C 1
ATOM 1533 O O . GLU A 1 203 ? 23.312 -27.265 -16.015 1.00 49.06 203 GLU A O 1
ATOM 1538 N N . SER A 1 204 ? 25.455 -26.576 -16.099 1.00 44.19 204 SER A N 1
ATOM 1539 C CA . SER A 1 204 ? 26.069 -27.889 -16.010 1.00 44.19 204 SER A CA 1
ATOM 1540 C C . SER A 1 204 ? 25.519 -28.608 -14.784 1.00 44.19 204 SER A C 1
ATOM 1542 O O . SER A 1 204 ? 25.878 -28.316 -13.645 1.00 44.19 204 SER A O 1
ATOM 1544 N N . MET A 1 205 ? 24.613 -29.535 -15.077 1.00 41.22 205 MET A N 1
ATOM 1545 C CA . MET A 1 205 ? 24.124 -30.595 -14.226 1.00 41.22 205 MET A CA 1
ATOM 1546 C C . MET A 1 205 ? 25.325 -31.209 -13.504 1.00 41.22 205 MET A C 1
ATOM 1548 O O . MET A 1 205 ? 26.187 -31.820 -14.128 1.00 41.22 205 MET A O 1
ATOM 1552 N N . LEU A 1 206 ? 25.396 -30.919 -12.205 1.00 40.34 206 LEU A N 1
ATOM 1553 C CA . LEU A 1 206 ? 26.042 -31.682 -11.144 1.00 40.34 206 LEU A CA 1
ATOM 1554 C C . LEU A 1 206 ? 26.928 -32.844 -11.634 1.00 40.34 206 LEU A C 1
ATOM 1556 O O . LEU A 1 206 ? 26.427 -33.914 -11.972 1.00 40.34 206 LEU A O 1
ATOM 1560 N N . LEU A 1 207 ? 28.252 -32.683 -11.539 1.00 40.03 207 LEU A N 1
ATOM 1561 C CA . LEU A 1 207 ? 29.110 -33.831 -11.244 1.00 40.03 207 LEU A CA 1
ATOM 1562 C C . LEU A 1 207 ? 28.849 -34.236 -9.785 1.00 40.03 207 LEU A C 1
ATOM 1564 O O . LEU A 1 207 ? 29.536 -33.792 -8.867 1.00 40.03 207 LEU A O 1
ATOM 1568 N N . LEU A 1 208 ? 27.805 -35.038 -9.587 1.00 39.78 208 LEU A N 1
ATOM 1569 C CA . LEU A 1 208 ? 27.554 -35.848 -8.398 1.00 39.78 208 LEU A CA 1
ATOM 1570 C C . LEU A 1 208 ? 27.043 -37.218 -8.870 1.00 39.78 208 LEU A C 1
ATOM 1572 O O . LEU A 1 208 ? 25.986 -37.291 -9.494 1.00 39.78 208 LEU A O 1
ATOM 1576 N N . GLY A 1 209 ? 27.805 -38.267 -8.542 1.00 43.38 209 GLY A N 1
ATOM 1577 C CA . GLY A 1 209 ? 27.527 -39.692 -8.790 1.00 43.38 209 GLY A CA 1
ATOM 1578 C C . GLY A 1 209 ? 28.515 -40.289 -9.802 1.00 43.38 209 GLY A C 1
ATOM 1579 O O . GLY A 1 209 ? 28.455 -39.925 -10.972 1.00 43.38 209 GLY A O 1
ATOM 1580 N N . ASP A 1 210 ? 29.486 -41.136 -9.452 1.00 44.62 210 ASP A N 1
ATOM 1581 C CA . ASP A 1 210 ? 29.680 -41.997 -8.269 1.00 44.62 210 ASP A CA 1
ATOM 1582 C C . ASP A 1 210 ? 31.124 -41.956 -7.734 1.00 44.62 210 ASP A C 1
ATOM 1584 O O . ASP A 1 210 ? 32.061 -41.770 -8.550 1.00 44.62 210 ASP A O 1
#

Radius of gyration: 42.58 Å; chains: 1; bounding box: 79×65×106 Å

pLDDT: mean 76.06, std 15.03, range [34.78, 96.5]

Organism: NCBI:txid2562237

Secondary structure (DSSP, 8-state):
-PPPP-----HHHHHHHHHHHHHHHTTS-HHHHHHHHHHHHHHHHHHHHHHHT-SS--HHHHHHHHHHHHHHHHHHHHHHHHHHHHHHHHHHHHHHHHHHHHHHHHHHHHHHHHHHHHHTS-----SS------STTTT-S-GGGEEESS-GGGGGG--TT--SSS-S---SS--TT--EEE-----TTPPP------------------